Protein AF-A0A2T1E305-F1 (afdb_monomer_lite)

Foldseek 3Di:
DDWDDLDVPFIACQDPVLRFGFGPDDDDPVQFDWDDDPNDIDTLLLVSQCVVVVHHQDPQKDFAACSPHRRGNHNVRTDIDGPVVNVVVCVVVVNDDPPPPDDPPCVLDDPVLLVVLLVCVLVPDDLVVSCVVSVHDSVVSVCSNVPDDPPQWDALDSVFIFGQDPVRFTFTPDDADPVRFDWDDDPNDIDGLLQVSLCVVVVHRQDPQWDFAAPSPHRRGNPNVRTDTHGPVVNVVVCVVVVVPPALAPPPDPRLDHPVLLVVLLVCVVVVHDLVVSCVVSVHDSVVSVCSNQCNRPHDPPDFGFDAQPPDDGPRLDGLVRLVVLQVCVVVVDDLVVSCVVSVHDSVVSVCSNVCSGSDDD

Structure (mmCIF, N/CA/C/O backbone):
data_AF-A0A2T1E305-F1
#
_entry.id   AF-A0A2T1E305-F1
#
loop_
_atom_site.group_PDB
_atom_site.id
_atom_site.type_symbol
_atom_site.label_atom_id
_atom_site.label_alt_id
_atom_site.label_comp_id
_atom_site.label_asym_id
_atom_site.label_entity_id
_atom_site.label_seq_id
_atom_site.pdbx_PDB_ins_code
_atom_site.Cartn_x
_atom_site.Cartn_y
_atom_site.Cartn_z
_atom_site.occupancy
_atom_site.B_iso_or_equiv
_atom_site.auth_seq_id
_atom_site.auth_comp_id
_atom_site.auth_asym_id
_atom_site.auth_atom_id
_atom_site.pdbx_PDB_model_num
ATOM 1 N N . MET A 1 1 ? 30.065 -43.762 -25.063 1.00 69.00 1 MET A N 1
ATOM 2 C CA . MET A 1 1 ? 29.417 -42.753 -25.921 1.00 69.00 1 MET A CA 1
ATOM 3 C C . MET A 1 1 ? 28.508 -43.483 -26.899 1.00 69.00 1 MET A C 1
ATOM 5 O O . MET A 1 1 ? 29.014 -44.314 -27.640 1.00 69.00 1 MET A O 1
ATOM 9 N N . ILE A 1 2 ? 27.188 -43.275 -26.841 1.00 88.62 2 ILE A N 1
ATOM 10 C CA . ILE A 1 2 ? 26.265 -43.833 -27.845 1.00 88.62 2 ILE A CA 1
ATOM 11 C C . ILE A 1 2 ? 26.014 -42.740 -28.873 1.00 88.62 2 ILE A C 1
ATOM 13 O O . ILE A 1 2 ? 25.451 -41.705 -28.525 1.00 88.62 2 ILE A O 1
ATOM 17 N N . ILE A 1 3 ? 26.429 -42.975 -30.115 1.00 91.00 3 ILE A N 1
ATOM 18 C CA . ILE A 1 3 ? 26.074 -42.118 -31.244 1.00 91.00 3 ILE A CA 1
ATOM 19 C C . ILE A 1 3 ? 24.782 -42.648 -31.858 1.00 91.00 3 ILE A C 1
ATOM 21 O O . ILE A 1 3 ? 24.645 -43.847 -32.091 1.00 91.00 3 ILE A O 1
ATOM 25 N N . VAL A 1 4 ? 23.828 -41.750 -32.074 1.00 90.50 4 VAL A N 1
ATOM 26 C CA . VAL A 1 4 ? 22.532 -42.048 -32.678 1.00 90.50 4 VAL A CA 1
ATOM 27 C C . VAL A 1 4 ? 22.394 -41.221 -33.945 1.00 90.50 4 VAL A C 1
ATOM 29 O O . VAL A 1 4 ? 22.449 -39.987 -33.901 1.00 90.50 4 VAL A O 1
ATOM 32 N N . THR A 1 5 ? 22.194 -41.902 -35.069 1.00 91.81 5 THR A N 1
ATOM 33 C CA . THR A 1 5 ? 21.808 -41.277 -36.335 1.00 91.81 5 THR A CA 1
ATOM 34 C C . THR A 1 5 ? 20.335 -40.904 -36.260 1.00 91.81 5 THR A C 1
ATOM 36 O O . THR A 1 5 ? 19.476 -41.754 -36.038 1.00 91.81 5 THR A O 1
ATOM 39 N N . VAL A 1 6 ? 20.043 -39.615 -36.406 1.00 88.31 6 VAL A N 1
ATOM 40 C CA . VAL A 1 6 ? 18.683 -39.080 -36.285 1.00 88.31 6 VAL A CA 1
ATOM 41 C C . VAL A 1 6 ? 17.996 -39.021 -37.646 1.00 88.31 6 VAL A C 1
ATOM 43 O O . VAL A 1 6 ? 16.834 -39.391 -37.777 1.00 88.31 6 VAL A O 1
ATOM 46 N N . VAL A 1 7 ? 18.733 -38.563 -38.656 1.00 85.62 7 VAL A N 1
ATOM 47 C CA . VAL A 1 7 ? 18.385 -38.617 -40.081 1.00 85.62 7 VAL A CA 1
ATOM 48 C C . VAL A 1 7 ? 19.684 -38.836 -40.869 1.00 85.62 7 VAL A C 1
ATOM 50 O O . VAL A 1 7 ? 20.761 -38.590 -40.314 1.00 85.62 7 VAL A O 1
ATOM 53 N N . PRO A 1 8 ? 19.642 -39.285 -42.137 1.00 85.69 8 PRO A N 1
ATOM 54 C CA . PRO A 1 8 ? 20.856 -39.555 -42.905 1.00 85.69 8 PRO A CA 1
ATOM 55 C C . PRO A 1 8 ? 21.857 -38.387 -42.881 1.00 85.69 8 PRO A C 1
ATOM 57 O O . PRO A 1 8 ? 21.536 -37.251 -43.232 1.00 85.69 8 PRO A O 1
ATOM 60 N N . GLY A 1 9 ? 23.082 -38.659 -42.423 1.00 84.44 9 GLY A N 1
ATOM 61 C CA . GLY A 1 9 ? 24.154 -37.664 -42.321 1.00 84.44 9 GLY A CA 1
ATOM 62 C C . GLY A 1 9 ? 24.020 -36.652 -41.171 1.00 84.44 9 GLY A C 1
ATOM 63 O O . GLY A 1 9 ? 24.747 -35.649 -41.167 1.00 84.44 9 GLY A O 1
ATOM 64 N N . ILE A 1 10 ? 23.108 -36.875 -40.218 1.00 90.12 10 ILE A N 1
ATOM 65 C CA . ILE A 1 10 ? 22.963 -36.093 -38.984 1.00 90.12 10 ILE A CA 1
ATOM 66 C C . ILE A 1 10 ? 22.925 -37.049 -37.789 1.00 90.12 10 ILE A C 1
ATOM 68 O O . ILE A 1 10 ? 21.952 -37.771 -37.568 1.00 90.12 10 ILE A O 1
ATOM 72 N N . GLU A 1 11 ? 23.985 -37.003 -36.989 1.00 93.94 11 GLU A N 1
ATOM 73 C CA . GLU A 1 11 ? 24.188 -37.875 -35.835 1.00 93.94 11 GLU A CA 1
ATOM 74 C C . GLU A 1 11 ? 24.547 -37.053 -34.602 1.00 93.94 11 GLU A C 1
ATOM 76 O O . GLU A 1 11 ? 25.073 -35.938 -34.696 1.00 93.94 11 GLU A O 1
ATOM 81 N N . GLY A 1 12 ? 24.261 -37.596 -33.427 1.00 93.38 12 GLY A N 1
ATOM 82 C CA . GLY A 1 12 ? 24.623 -36.959 -32.173 1.00 93.38 12 GLY A CA 1
ATOM 83 C C . GLY A 1 12 ? 24.816 -37.960 -31.053 1.00 93.38 12 GLY A C 1
ATOM 84 O O . GLY A 1 12 ? 24.476 -39.133 -31.166 1.00 93.38 12 GLY A O 1
ATOM 85 N N . GLU A 1 13 ? 25.375 -37.475 -29.958 1.00 95.88 13 GLU A N 1
ATOM 86 C CA . GLU A 1 13 ? 25.611 -38.275 -28.766 1.00 95.88 13 GLU A CA 1
ATOM 87 C C . GLU A 1 13 ? 24.358 -38.316 -27.893 1.00 95.88 13 GLU A C 1
ATOM 89 O O . GLU A 1 13 ? 23.831 -37.268 -27.514 1.00 95.88 13 GLU A O 1
ATOM 94 N N . LEU A 1 14 ? 23.895 -39.517 -27.552 1.00 93.94 14 LEU A N 1
ATOM 95 C CA . LEU A 1 14 ? 22.776 -39.708 -26.639 1.00 93.94 14 LEU A CA 1
ATOM 96 C C . LEU A 1 14 ? 23.208 -39.476 -25.188 1.00 93.94 14 LEU A C 1
ATOM 98 O O . LEU A 1 14 ? 23.975 -40.254 -24.617 1.00 93.94 14 LEU A O 1
ATOM 102 N N . ASP A 1 15 ? 22.619 -38.458 -24.574 1.00 92.38 15 ASP A N 1
ATOM 103 C CA . ASP A 1 15 ? 22.598 -38.278 -23.131 1.00 92.38 15 ASP A CA 1
ATOM 104 C C . ASP A 1 15 ? 21.450 -39.107 -22.538 1.00 92.38 15 ASP A C 1
ATOM 106 O O . ASP A 1 15 ? 20.270 -38.800 -22.722 1.00 92.38 15 ASP A O 1
ATOM 110 N N . ARG A 1 16 ? 21.802 -40.177 -21.818 1.00 89.94 16 ARG A N 1
ATOM 111 C CA . ARG A 1 16 ? 20.831 -41.102 -21.212 1.00 89.94 16 ARG A CA 1
ATOM 112 C C . ARG A 1 16 ? 20.038 -40.490 -20.056 1.00 89.94 16 ARG A C 1
ATOM 114 O O . ARG A 1 16 ? 18.991 -41.029 -19.720 1.00 89.94 16 ARG A O 1
ATOM 121 N N . VAL A 1 17 ? 20.525 -39.409 -19.444 1.00 87.44 17 VAL A N 1
ATOM 122 C CA . VAL A 1 17 ? 19.851 -38.752 -18.315 1.00 87.44 17 VAL A CA 1
ATOM 123 C C . VAL A 1 17 ? 18.753 -37.833 -18.830 1.00 87.44 17 VAL A C 1
ATOM 125 O O . VAL A 1 17 ? 17.626 -37.874 -18.349 1.00 87.44 17 VAL A O 1
ATOM 128 N N . THR A 1 18 ? 19.073 -37.009 -19.827 1.00 89.50 18 THR A N 1
ATOM 129 C CA . THR A 1 18 ? 18.127 -36.014 -20.355 1.00 89.50 18 THR A CA 1
ATOM 130 C C . THR A 1 18 ? 17.320 -36.514 -21.551 1.00 89.50 18 THR A C 1
ATOM 132 O O . THR A 1 18 ? 16.398 -35.831 -21.995 1.00 89.50 18 THR A O 1
ATOM 135 N N . GLY A 1 19 ? 17.693 -37.656 -22.136 1.00 90.38 19 GLY A N 1
ATOM 136 C CA . GLY A 1 19 ? 17.147 -38.137 -23.407 1.00 90.38 19 GLY A CA 1
ATOM 137 C C . GLY A 1 19 ? 17.516 -37.252 -24.606 1.00 90.38 19 GLY A C 1
ATOM 138 O O . GLY A 1 19 ? 17.003 -37.452 -25.708 1.00 90.38 19 GLY A O 1
ATOM 139 N N . CYS A 1 20 ? 18.374 -36.240 -24.430 1.00 94.50 20 CYS A N 1
ATOM 140 C CA . CYS A 1 20 ? 18.827 -35.395 -25.529 1.00 94.50 20 CYS A CA 1
ATOM 141 C C . CYS A 1 20 ? 19.806 -36.158 -26.422 1.00 94.50 20 CYS A C 1
ATOM 143 O O . CYS A 1 20 ? 20.699 -36.849 -25.943 1.00 94.50 20 CYS A O 1
ATOM 145 N N . ILE A 1 21 ? 19.687 -35.958 -27.733 1.00 96.06 21 ILE A N 1
ATOM 146 C CA . ILE A 1 21 ? 20.714 -36.368 -28.693 1.00 96.06 21 ILE A CA 1
ATOM 147 C C . ILE A 1 21 ? 21.489 -35.101 -29.043 1.00 96.06 21 ILE A C 1
ATOM 149 O O . ILE A 1 21 ? 20.958 -34.218 -29.711 1.00 96.06 21 ILE A O 1
ATOM 153 N N . ASN A 1 22 ? 22.702 -34.951 -28.524 1.00 95.69 22 ASN A N 1
ATOM 154 C CA . ASN A 1 22 ? 23.495 -33.732 -28.628 1.00 95.69 22 ASN A CA 1
ATOM 155 C C . ASN A 1 22 ? 24.331 -33.722 -29.908 1.00 95.69 22 ASN A C 1
ATOM 157 O O . ASN A 1 22 ? 25.167 -34.597 -30.126 1.00 95.69 22 ASN A O 1
ATOM 161 N N . TRP A 1 23 ? 24.144 -32.691 -30.733 1.00 95.56 23 TRP A N 1
ATOM 162 C CA . TRP A 1 23 ? 24.950 -32.455 -31.928 1.00 95.56 23 TRP A CA 1
ATOM 163 C C . TRP A 1 23 ? 26.435 -32.293 -31.587 1.00 95.56 23 TRP A C 1
ATOM 165 O O . TRP A 1 23 ? 26.799 -31.444 -30.765 1.00 95.56 23 TRP A O 1
ATOM 175 N N . GLN A 1 24 ? 27.282 -33.069 -32.263 1.00 92.56 24 GLN A N 1
ATOM 176 C CA . GLN A 1 24 ? 28.737 -33.073 -32.062 1.00 92.56 24 GLN A CA 1
ATOM 177 C C . GLN A 1 24 ? 29.503 -32.263 -33.121 1.00 92.56 24 GLN A C 1
ATOM 179 O O . GLN A 1 24 ? 30.686 -31.986 -32.955 1.00 92.56 24 GLN A O 1
ATOM 184 N N . GLY A 1 25 ? 28.838 -31.836 -34.200 1.00 89.94 25 GLY A N 1
ATOM 185 C CA . GLY A 1 25 ? 29.454 -31.000 -35.232 1.00 89.94 25 GLY A CA 1
ATOM 186 C C . GLY A 1 25 ? 29.535 -29.514 -34.857 1.00 89.94 25 GLY A C 1
ATOM 187 O O . GLY A 1 25 ? 29.316 -29.107 -33.714 1.00 89.94 25 GLY A O 1
ATOM 188 N N . SER A 1 26 ? 29.805 -28.663 -35.854 1.00 93.88 26 SER A N 1
ATOM 189 C CA . SER A 1 26 ? 29.943 -27.216 -35.651 1.00 93.88 26 SER A CA 1
ATOM 190 C C . SER A 1 26 ? 28.685 -26.575 -35.055 1.00 93.88 26 SER A C 1
ATOM 192 O O . SER A 1 26 ? 27.556 -26.909 -35.421 1.00 93.88 26 SER A O 1
ATOM 194 N N . LYS A 1 27 ? 28.884 -25.594 -34.169 1.00 94.12 27 LYS A N 1
ATOM 195 C CA . LYS A 1 27 ? 27.821 -24.836 -33.492 1.00 94.12 27 LYS A CA 1
ATOM 196 C C . LYS A 1 27 ? 28.028 -23.339 -33.709 1.00 94.12 27 LYS A C 1
ATOM 198 O O . LYS A 1 27 ? 29.140 -22.882 -33.971 1.00 94.12 27 LYS A O 1
ATOM 203 N N . PHE A 1 28 ? 26.956 -22.566 -33.619 1.00 87.75 28 PHE A N 1
ATOM 204 C CA . PHE A 1 28 ? 27.035 -21.116 -33.473 1.00 87.75 28 PHE A CA 1
ATOM 205 C C . PHE A 1 28 ? 27.489 -20.743 -32.054 1.00 87.75 28 PHE A C 1
ATOM 207 O O . PHE A 1 28 ? 27.321 -21.525 -31.120 1.00 87.75 28 PHE A O 1
ATOM 214 N N . GLY A 1 29 ? 27.980 -19.513 -31.862 1.00 83.00 29 GLY A N 1
ATOM 215 C CA . GLY A 1 29 ? 28.391 -19.013 -30.538 1.00 83.00 29 GLY A CA 1
ATOM 216 C C . GLY A 1 29 ? 27.263 -18.961 -29.495 1.00 83.00 29 GLY A C 1
ATOM 217 O O . GLY A 1 29 ? 27.523 -18.864 -28.304 1.00 83.00 29 GLY A O 1
ATOM 218 N N . ASN A 1 30 ? 26.002 -19.067 -29.922 1.00 82.56 30 ASN A N 1
ATOM 219 C CA . ASN A 1 30 ? 24.837 -19.169 -29.042 1.00 82.56 30 ASN A CA 1
ATOM 220 C C . ASN A 1 30 ? 24.429 -20.624 -28.718 1.00 82.56 30 ASN A C 1
ATOM 222 O O . ASN A 1 30 ? 23.408 -20.815 -28.055 1.00 82.56 30 ASN A O 1
ATOM 226 N N . GLY A 1 31 ? 25.181 -21.625 -29.188 1.00 89.75 31 GLY A N 1
ATOM 227 C CA . GLY A 1 31 ? 25.012 -23.044 -28.862 1.00 89.75 31 GLY A CA 1
ATOM 228 C C . GLY A 1 31 ? 24.198 -23.879 -29.857 1.00 89.75 31 GLY A C 1
ATOM 229 O O . GLY A 1 31 ? 24.171 -25.099 -29.713 1.00 89.75 31 GLY A O 1
ATOM 230 N N . TYR A 1 32 ? 23.559 -23.280 -30.870 1.00 94.12 32 TYR A N 1
ATOM 231 C CA . TYR A 1 32 ? 22.802 -24.052 -31.867 1.00 94.12 32 TYR A CA 1
ATOM 232 C C . TYR A 1 32 ? 23.714 -24.764 -32.872 1.00 94.12 32 TYR A C 1
ATOM 234 O O . TYR A 1 32 ? 24.628 -24.151 -33.427 1.00 94.12 32 TYR A O 1
ATOM 242 N N . GLY A 1 33 ? 23.428 -26.038 -33.156 1.00 93.88 33 GLY A N 1
ATOM 243 C CA . GLY A 1 33 ? 24.124 -26.817 -34.185 1.00 93.88 33 GLY A CA 1
ATOM 244 C C . GLY A 1 33 ? 23.886 -26.291 -35.604 1.00 93.88 33 GLY A C 1
ATOM 245 O O . GLY A 1 33 ? 22.760 -25.927 -35.958 1.00 93.88 33 GLY A O 1
ATOM 246 N N . ARG A 1 34 ? 24.942 -26.275 -36.425 1.00 94.75 34 ARG A N 1
ATOM 247 C CA . ARG A 1 34 ? 24.927 -25.811 -37.821 1.00 94.75 34 ARG A CA 1
ATOM 248 C C . ARG A 1 34 ? 25.671 -26.768 -38.752 1.00 94.75 34 ARG A C 1
ATOM 250 O O . ARG A 1 34 ? 26.645 -27.394 -38.338 1.00 94.75 34 ARG A O 1
ATOM 257 N N . LYS A 1 35 ? 25.243 -26.834 -40.013 1.00 92.38 35 LYS A N 1
ATOM 258 C CA . LYS A 1 35 ? 25.885 -27.618 -41.082 1.00 92.38 35 LYS A CA 1
ATOM 259 C C . LYS A 1 35 ? 25.741 -26.893 -42.425 1.00 92.38 35 LYS A C 1
ATOM 261 O O . LYS A 1 35 ? 24.836 -26.078 -42.582 1.00 92.38 35 LYS A O 1
ATOM 266 N N . TRP A 1 36 ? 26.637 -27.169 -43.369 1.00 91.38 36 TRP A N 1
ATOM 267 C CA . TRP A 1 36 ? 26.506 -26.741 -44.764 1.00 91.38 36 TRP A CA 1
ATOM 268 C C . TRP A 1 36 ? 25.722 -27.782 -45.566 1.00 91.38 36 TRP A C 1
ATOM 270 O O . TRP A 1 36 ? 26.048 -28.966 -45.510 1.00 91.38 36 TRP A O 1
ATOM 280 N N . VAL A 1 37 ? 24.700 -27.335 -46.292 1.00 84.69 37 VAL A N 1
ATOM 281 C CA . VAL A 1 37 ? 23.887 -28.139 -47.216 1.00 84.69 37 VAL A CA 1
ATOM 282 C C . VAL A 1 37 ? 23.635 -27.285 -48.458 1.00 84.69 37 VAL A C 1
ATOM 284 O O . VAL A 1 37 ? 23.227 -26.133 -48.322 1.00 84.69 37 VAL A O 1
ATOM 287 N N . ASP A 1 38 ? 23.951 -27.804 -49.646 1.00 84.31 38 ASP A N 1
ATOM 288 C CA . ASP A 1 38 ? 23.749 -27.144 -50.949 1.00 84.31 38 ASP A CA 1
ATOM 289 C C . ASP A 1 38 ? 24.234 -25.685 -51.002 1.00 84.31 38 ASP A C 1
ATOM 291 O O . ASP A 1 38 ? 23.529 -24.762 -51.414 1.00 84.31 38 ASP A O 1
ATOM 295 N N . GLY A 1 39 ? 25.454 -25.458 -50.505 1.00 87.25 39 GLY A N 1
ATOM 296 C CA . GLY A 1 39 ? 26.078 -24.133 -50.486 1.00 87.25 39 GLY A CA 1
ATOM 297 C C . GLY A 1 39 ? 25.455 -23.145 -49.493 1.00 87.25 39 GLY A C 1
ATOM 298 O O . GLY A 1 39 ? 25.783 -21.961 -49.531 1.00 87.25 39 GLY A O 1
ATOM 299 N N . LYS A 1 40 ? 24.579 -23.597 -48.585 1.00 84.94 40 LYS A N 1
ATOM 300 C CA . LYS A 1 40 ? 23.953 -22.764 -47.550 1.00 84.94 40 LYS A CA 1
ATOM 301 C C . LYS A 1 40 ? 24.216 -23.309 -46.150 1.00 84.94 40 LYS A C 1
ATOM 303 O O . LYS A 1 40 ? 24.192 -24.512 -45.900 1.00 84.94 40 LYS A O 1
ATOM 308 N N . MET A 1 41 ? 24.444 -22.400 -45.206 1.00 90.31 41 MET A N 1
ATOM 309 C CA . MET A 1 41 ? 24.551 -22.735 -43.787 1.00 90.31 41 MET A CA 1
ATOM 310 C C . MET A 1 41 ? 23.150 -22.864 -43.180 1.00 90.31 41 MET A C 1
ATOM 312 O O . MET A 1 41 ? 22.378 -21.907 -43.190 1.00 90.31 41 MET A O 1
ATOM 316 N N . VAL A 1 42 ? 22.837 -24.028 -42.615 1.00 88.44 42 VAL A N 1
ATOM 317 C CA . VAL A 1 42 ? 21.511 -24.355 -42.071 1.00 88.44 42 VAL A CA 1
ATOM 318 C C . VAL A 1 42 ? 21.591 -24.828 -40.618 1.00 88.44 42 VAL A C 1
ATOM 320 O O . VAL A 1 42 ? 22.613 -25.348 -40.161 1.00 88.44 42 VAL A O 1
ATOM 323 N N . LEU A 1 43 ? 20.504 -24.618 -39.869 1.00 92.75 43 LEU A N 1
ATOM 324 C CA . LEU A 1 43 ? 20.358 -25.086 -38.488 1.00 92.75 43 LEU A CA 1
ATOM 325 C C . LEU A 1 43 ? 20.012 -26.576 -38.474 1.00 92.75 43 LEU A C 1
ATOM 327 O O . LEU A 1 43 ? 19.016 -26.992 -39.059 1.00 92.75 43 LEU A O 1
ATOM 331 N N . VAL A 1 44 ? 20.797 -27.373 -37.753 1.00 93.06 44 VAL A N 1
ATOM 332 C CA . VAL A 1 44 ? 20.674 -28.842 -37.785 1.00 93.06 44 VAL A CA 1
ATOM 333 C C . VAL A 1 44 ? 19.338 -29.314 -37.203 1.00 93.06 44 VAL A C 1
ATOM 335 O O . VAL A 1 44 ? 18.671 -30.152 -37.798 1.00 93.06 44 VAL A O 1
ATOM 338 N N . HIS A 1 45 ? 18.891 -28.727 -36.090 1.00 91.62 45 HIS A N 1
ATOM 339 C CA . HIS A 1 45 ? 17.603 -29.074 -35.473 1.00 91.62 45 HIS A CA 1
ATOM 340 C C . HIS A 1 45 ? 16.398 -28.733 -36.371 1.00 91.62 45 HIS A C 1
ATOM 342 O O . HIS A 1 45 ? 15.365 -29.390 -36.291 1.00 91.62 45 HIS A O 1
ATOM 348 N N . ARG A 1 46 ? 16.529 -27.736 -37.258 1.00 91.06 46 ARG A N 1
ATOM 349 C CA . ARG A 1 46 ? 15.487 -27.404 -38.234 1.00 91.06 46 ARG A CA 1
ATOM 350 C C . ARG A 1 46 ? 15.357 -28.495 -39.293 1.00 91.06 46 ARG A C 1
ATOM 352 O O . ARG A 1 46 ? 14.246 -28.951 -39.526 1.00 91.06 46 ARG A O 1
ATOM 359 N N . LEU A 1 47 ? 16.480 -28.946 -39.857 1.00 89.25 47 LEU A N 1
ATOM 360 C CA . LEU A 1 47 ? 16.490 -30.047 -40.827 1.00 89.25 47 LEU A CA 1
ATOM 361 C C . LEU A 1 47 ? 15.886 -31.326 -40.242 1.00 89.25 47 LEU A C 1
ATOM 363 O O . LEU A 1 47 ? 15.115 -32.009 -40.907 1.00 89.25 47 LEU A O 1
ATOM 367 N N . VAL A 1 48 ? 16.212 -31.632 -38.984 1.00 90.25 48 VAL A N 1
ATOM 368 C CA . VAL A 1 48 ? 15.642 -32.793 -38.291 1.00 90.25 48 VAL A CA 1
ATOM 369 C C . VAL A 1 48 ? 14.124 -32.670 -38.166 1.00 90.25 48 VAL A C 1
ATOM 371 O O . VAL A 1 48 ? 13.418 -33.643 -38.418 1.00 90.25 48 VAL A O 1
ATOM 374 N N . LEU A 1 49 ? 13.604 -31.492 -37.803 1.00 87.19 49 LEU A N 1
ATOM 375 C CA . LEU A 1 49 ? 12.158 -31.298 -37.710 1.00 87.19 49 LEU A CA 1
ATOM 376 C C . LEU A 1 49 ? 11.476 -31.365 -39.084 1.00 87.19 49 LEU A C 1
ATOM 378 O O . LEU A 1 49 ? 10.445 -32.016 -39.198 1.00 87.19 49 LEU A O 1
ATOM 382 N N . GLU A 1 50 ? 12.052 -30.745 -40.115 1.00 84.81 50 GLU A N 1
ATOM 383 C CA . GLU A 1 50 ? 11.541 -30.792 -41.496 1.00 84.81 50 GLU A CA 1
ATOM 384 C C . GLU A 1 50 ? 11.507 -32.235 -42.034 1.00 84.81 50 GLU A C 1
ATOM 386 O O . GLU A 1 50 ? 10.516 -32.662 -42.625 1.00 84.81 50 GLU A O 1
ATOM 391 N N . SER A 1 51 ? 12.529 -33.038 -41.722 1.00 83.38 51 SER A N 1
ATOM 392 C CA . SER A 1 51 ? 12.535 -34.468 -42.042 1.00 83.38 51 SER A CA 1
ATOM 393 C C . SER A 1 51 ? 11.506 -35.262 -41.230 1.00 83.38 51 SER A C 1
ATOM 395 O O . SER A 1 51 ? 10.877 -36.156 -41.788 1.00 83.38 51 SER A O 1
ATOM 397 N N . LYS A 1 52 ? 11.301 -34.94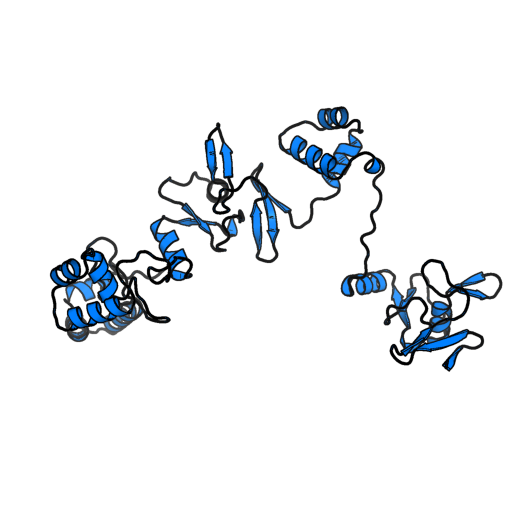0 -39.942 1.00 82.06 52 LYS A N 1
ATOM 398 C CA . LYS A 1 52 ? 10.289 -35.581 -39.077 1.00 82.06 52 LYS A CA 1
ATOM 399 C C . LYS A 1 52 ? 8.866 -35.356 -39.593 1.00 82.06 52 LYS A C 1
ATOM 401 O O . LYS A 1 52 ? 8.049 -36.266 -39.511 1.00 82.06 52 LYS A O 1
ATOM 406 N N . ILE A 1 53 ? 8.564 -34.155 -40.087 1.00 77.00 53 ILE A N 1
ATOM 407 C CA . ILE A 1 53 ? 7.229 -33.802 -40.604 1.00 77.00 53 ILE A CA 1
ATOM 408 C C . ILE A 1 53 ? 7.075 -34.077 -42.106 1.00 77.00 53 ILE A C 1
ATOM 410 O O . ILE A 1 53 ? 6.034 -33.744 -42.665 1.00 77.00 53 ILE A O 1
ATOM 414 N N . ALA A 1 54 ? 8.102 -34.649 -42.751 1.00 74.00 54 ALA A N 1
ATOM 415 C CA . ALA A 1 54 ? 8.159 -34.900 -44.191 1.00 74.00 54 ALA A CA 1
ATOM 416 C C . ALA A 1 54 ? 7.751 -33.672 -45.031 1.00 74.00 54 ALA A C 1
ATOM 418 O O . ALA A 1 54 ? 6.990 -33.776 -45.992 1.00 74.00 54 ALA A O 1
ATOM 419 N N . GLY A 1 55 ? 8.233 -32.486 -44.647 1.00 73.12 55 GLY A N 1
ATOM 420 C CA . GLY A 1 55 ? 7.777 -31.234 -45.238 1.00 73.12 55 GLY A CA 1
ATOM 421 C C . GLY A 1 55 ? 8.618 -30.023 -44.854 1.00 73.12 55 GLY A C 1
ATOM 422 O O . GLY A 1 55 ? 9.546 -30.096 -44.051 1.00 73.12 55 GLY A O 1
ATOM 423 N N . PHE A 1 56 ? 8.284 -28.881 -45.449 1.00 75.19 56 PHE A N 1
ATOM 424 C CA . PHE A 1 56 ? 8.989 -27.622 -45.226 1.00 75.19 56 PHE A CA 1
ATOM 425 C C . PHE A 1 56 ? 8.315 -26.797 -44.127 1.00 75.19 56 PHE A C 1
ATOM 427 O O . PHE A 1 56 ? 7.099 -26.600 -44.143 1.00 75.19 56 PHE A O 1
ATOM 434 N N . LEU A 1 57 ? 9.101 -26.245 -43.197 1.00 74.56 57 LEU A N 1
ATOM 435 C CA . LEU A 1 57 ? 8.578 -25.270 -42.242 1.00 74.56 57 LEU A CA 1
ATOM 436 C C . LEU A 1 57 ? 8.346 -23.940 -42.963 1.00 74.56 57 LEU A C 1
ATOM 438 O O . LEU A 1 57 ? 9.296 -23.206 -43.257 1.00 74.56 57 LEU A O 1
ATOM 442 N N . GLY A 1 58 ? 7.074 -23.636 -43.222 1.00 70.81 58 GLY A N 1
ATOM 443 C CA . GLY A 1 58 ? 6.642 -22.401 -43.870 1.00 70.81 58 GLY A CA 1
ATOM 444 C C . GLY A 1 58 ? 7.177 -21.136 -43.190 1.00 70.81 58 GLY A C 1
ATOM 445 O O . GLY A 1 58 ? 7.565 -21.134 -42.016 1.00 70.81 58 GLY A O 1
ATOM 446 N N . SER A 1 59 ? 7.194 -20.029 -43.934 1.00 69.75 59 SER A N 1
ATOM 447 C CA . SER A 1 59 ? 7.638 -18.730 -43.422 1.00 69.75 59 SER A CA 1
ATOM 448 C C . SER A 1 59 ? 6.924 -18.381 -42.111 1.00 69.75 59 SER A C 1
ATOM 450 O O . SER A 1 59 ? 5.698 -18.418 -42.042 1.00 69.75 59 SER A O 1
ATOM 452 N N . GLY A 1 60 ? 7.693 -18.049 -41.072 1.00 70.75 60 GLY A N 1
ATOM 453 C CA . GLY A 1 60 ? 7.166 -17.702 -39.746 1.00 70.75 60 GLY A CA 1
ATOM 454 C C . GLY A 1 60 ? 7.118 -18.851 -38.731 1.00 70.75 60 GLY A C 1
ATOM 455 O O . GLY A 1 60 ? 6.871 -18.580 -37.554 1.00 70.75 60 GLY A O 1
ATOM 456 N N . HIS A 1 61 ? 7.418 -20.089 -39.142 1.00 76.44 61 HIS A N 1
ATOM 457 C CA . HIS A 1 61 ? 7.520 -21.245 -38.247 1.00 76.44 61 HIS A CA 1
ATOM 458 C C . HIS A 1 61 ? 8.977 -21.604 -37.928 1.00 76.44 61 HIS A C 1
ATOM 460 O O . HIS A 1 61 ? 9.883 -21.493 -38.760 1.00 76.44 61 HIS A O 1
ATOM 466 N N . PHE A 1 62 ? 9.195 -22.040 -36.692 1.00 84.44 62 PHE A N 1
ATOM 467 C CA . PHE A 1 62 ? 10.484 -22.361 -36.100 1.00 84.44 62 PHE A CA 1
ATOM 468 C C . PHE A 1 62 ? 10.461 -23.782 -35.541 1.00 84.44 62 PHE A C 1
ATOM 470 O O . PHE A 1 62 ? 9.423 -24.282 -35.111 1.00 84.44 62 PHE A O 1
ATOM 477 N N . ALA A 1 63 ? 11.631 -24.415 -35.529 1.00 84.88 63 ALA A N 1
ATOM 478 C CA . ALA A 1 63 ? 11.845 -25.662 -34.816 1.00 84.88 63 ALA A CA 1
ATOM 479 C C . ALA A 1 63 ? 12.160 -25.340 -33.350 1.00 84.88 63 ALA A C 1
ATOM 481 O O . ALA A 1 63 ? 13.252 -24.875 -33.026 1.00 84.88 63 ALA A O 1
ATOM 482 N N . CYS A 1 64 ? 11.173 -25.528 -32.483 1.00 87.75 64 CYS A N 1
ATOM 483 C CA . CYS A 1 64 ? 11.241 -25.194 -31.068 1.00 87.75 64 CYS A CA 1
ATOM 484 C C . CYS A 1 64 ? 11.666 -26.408 -30.243 1.00 87.75 64 CYS A C 1
ATOM 486 O O . CYS A 1 64 ? 11.133 -27.506 -30.416 1.00 87.75 64 CYS A O 1
ATOM 488 N N . HIS A 1 65 ? 12.605 -26.201 -29.319 1.00 86.81 65 HIS A N 1
ATOM 489 C CA . HIS A 1 65 ? 13.022 -27.223 -28.362 1.00 86.81 65 HIS A CA 1
ATOM 490 C C . HIS A 1 65 ? 12.053 -27.290 -27.187 1.00 86.81 65 HIS A C 1
ATOM 492 O O . HIS A 1 65 ? 11.873 -26.302 -26.481 1.00 86.81 65 HIS A O 1
ATOM 498 N N . THR A 1 66 ? 11.517 -28.475 -26.905 1.00 84.31 66 THR A N 1
ATOM 499 C CA . THR A 1 66 ? 10.781 -28.731 -25.657 1.00 84.31 66 THR A CA 1
ATOM 500 C C . THR A 1 66 ? 11.720 -29.017 -24.483 1.00 84.31 66 THR A C 1
ATOM 502 O O . THR A 1 66 ? 11.325 -28.820 -23.336 1.00 84.31 66 THR A O 1
ATOM 505 N N . CYS A 1 67 ? 12.961 -29.432 -24.765 1.00 83.38 67 CYS A N 1
ATOM 506 C CA . CYS A 1 67 ? 13.985 -29.820 -23.788 1.00 83.38 67 CYS A CA 1
ATOM 507 C C . CYS A 1 67 ? 14.986 -28.710 -23.442 1.00 83.38 67 CYS A C 1
ATOM 509 O O . CYS A 1 67 ? 15.925 -28.940 -22.687 1.00 83.38 67 CYS A O 1
ATOM 511 N N . ASP A 1 68 ? 14.843 -27.524 -24.040 1.00 83.94 68 ASP A N 1
ATOM 512 C CA . ASP A 1 68 ? 15.586 -26.322 -23.648 1.00 83.94 68 ASP A CA 1
ATOM 513 C C . ASP A 1 68 ? 17.112 -26.353 -23.844 1.00 83.94 68 ASP A C 1
ATOM 515 O O . ASP A 1 68 ? 17.823 -25.417 -23.471 1.00 83.94 68 ASP A O 1
ATOM 519 N N . ASN A 1 69 ? 17.592 -27.377 -24.546 1.00 88.94 69 ASN A N 1
ATOM 520 C CA . ASN A 1 69 ? 18.980 -27.595 -24.915 1.00 88.94 69 ASN A CA 1
ATOM 521 C C . ASN A 1 69 ? 19.192 -27.295 -26.407 1.00 88.94 69 ASN A C 1
ATOM 523 O O . ASN A 1 69 ? 18.779 -28.058 -27.278 1.00 88.94 69 ASN A O 1
ATOM 527 N N . ARG A 1 70 ? 19.904 -26.203 -26.703 1.00 91.69 70 ARG A N 1
ATOM 528 C CA . ARG A 1 70 ? 20.144 -25.704 -28.074 1.00 91.69 70 ARG A CA 1
ATOM 529 C C . ARG A 1 70 ? 20.992 -26.637 -28.945 1.00 91.69 70 ARG A C 1
ATOM 531 O O . ARG A 1 70 ? 20.936 -26.538 -30.171 1.00 91.69 70 ARG A O 1
ATOM 538 N N . SER A 1 71 ? 21.776 -27.520 -28.325 1.00 93.94 71 SER A N 1
ATOM 539 C CA . SER A 1 71 ? 22.590 -28.518 -29.025 1.00 93.94 71 SER A CA 1
ATOM 540 C C . SER A 1 71 ? 21.800 -29.792 -29.339 1.00 93.94 71 SER A C 1
ATOM 542 O O . SER A 1 71 ? 22.308 -30.637 -30.075 1.00 93.94 71 SER A O 1
ATOM 544 N N . CYS A 1 72 ? 20.591 -29.952 -28.790 1.00 95.38 72 CYS A N 1
ATOM 545 C CA . CYS A 1 72 ? 19.777 -31.145 -28.972 1.00 95.38 72 CYS A CA 1
ATOM 546 C C . CYS A 1 72 ? 19.200 -31.219 -30.394 1.00 95.38 72 CYS A C 1
ATOM 548 O O . CYS A 1 72 ? 18.659 -30.243 -30.921 1.00 95.38 72 CYS A O 1
ATOM 550 N N . ILE A 1 73 ? 19.294 -32.405 -30.988 1.00 94.81 73 ILE A N 1
ATOM 551 C CA . ILE A 1 73 ? 18.749 -32.777 -32.294 1.00 94.81 73 ILE A CA 1
ATOM 552 C C . ILE A 1 73 ? 17.777 -33.960 -32.186 1.00 94.81 73 ILE A C 1
ATOM 554 O O . ILE A 1 73 ? 17.450 -34.558 -33.199 1.00 94.81 73 ILE A O 1
ATOM 558 N N . ASN A 1 74 ? 17.315 -34.329 -30.986 1.00 93.50 74 ASN A N 1
ATOM 559 C CA . ASN A 1 74 ? 16.337 -35.409 -30.829 1.00 93.50 74 ASN A CA 1
ATOM 560 C C . ASN A 1 74 ? 14.988 -34.998 -31.468 1.00 93.50 74 ASN A C 1
ATOM 562 O O . ASN A 1 74 ? 14.398 -34.018 -31.003 1.00 93.50 74 ASN A O 1
ATOM 566 N N . PRO A 1 75 ? 14.448 -35.734 -32.465 1.00 86.06 75 PRO A N 1
ATOM 567 C CA . PRO A 1 75 ? 13.169 -35.411 -33.098 1.00 86.06 75 PRO A CA 1
ATOM 568 C C . PRO A 1 75 ? 12.007 -35.343 -32.104 1.00 86.06 75 PRO A C 1
ATOM 570 O O . PRO A 1 75 ? 11.087 -34.548 -32.291 1.00 86.06 75 PRO A O 1
ATOM 573 N N . ALA A 1 76 ? 12.033 -36.143 -31.034 1.00 87.19 76 ALA A N 1
ATOM 574 C CA . ALA A 1 76 ? 11.003 -36.127 -29.995 1.00 87.19 76 ALA A CA 1
ATOM 575 C C . ALA A 1 76 ? 10.989 -34.811 -29.195 1.00 87.19 76 ALA A C 1
ATOM 577 O O . ALA A 1 76 ? 9.951 -34.425 -28.667 1.00 87.19 76 ALA A O 1
ATOM 578 N N . HIS A 1 77 ? 12.114 -34.091 -29.146 1.00 89.44 77 HIS A N 1
ATOM 579 C CA . HIS A 1 77 ? 12.247 -32.816 -28.434 1.00 89.44 77 HIS A CA 1
ATOM 580 C C . HIS A 1 77 ? 12.024 -31.590 -29.330 1.00 89.44 77 HIS A C 1
ATOM 582 O O . HIS A 1 77 ? 12.250 -30.460 -28.891 1.00 89.44 77 HIS A O 1
ATOM 588 N N . LEU A 1 78 ? 11.608 -31.802 -30.581 1.00 88.56 78 LEU A N 1
ATOM 589 C CA . LEU A 1 78 ? 11.396 -30.752 -31.569 1.00 88.56 78 LEU A CA 1
ATOM 590 C C . LEU A 1 78 ? 9.929 -30.693 -31.990 1.00 88.56 78 LEU A C 1
ATOM 592 O O . LEU A 1 78 ? 9.337 -31.694 -32.416 1.00 88.56 78 LEU A O 1
ATOM 596 N N . VAL A 1 79 ? 9.370 -29.489 -31.899 1.00 85.31 79 VAL A N 1
ATOM 597 C CA . VAL A 1 79 ? 8.003 -29.164 -32.316 1.00 85.31 79 VAL A CA 1
ATOM 598 C C . VAL A 1 79 ? 8.013 -27.945 -33.232 1.00 85.31 79 VAL A C 1
ATOM 600 O O . VAL A 1 79 ? 8.863 -27.064 -33.094 1.00 85.31 79 VAL A O 1
ATOM 603 N N . ALA A 1 80 ? 7.088 -27.900 -34.189 1.00 83.44 80 ALA A N 1
ATOM 604 C CA . ALA A 1 80 ? 6.885 -26.712 -35.006 1.00 83.44 80 ALA A CA 1
ATOM 605 C C . ALA A 1 80 ? 6.107 -25.679 -34.186 1.00 83.44 80 ALA A C 1
ATOM 607 O O . ALA A 1 80 ? 5.109 -26.023 -33.558 1.00 83.44 80 ALA A O 1
ATOM 608 N N . GLY A 1 81 ? 6.559 -24.431 -34.187 1.00 81.00 81 GLY A N 1
ATOM 609 C CA . GLY A 1 81 ? 5.860 -23.342 -33.513 1.00 81.00 81 GLY A CA 1
ATOM 610 C C . GLY A 1 81 ? 6.176 -21.992 -34.136 1.00 81.00 81 GLY A C 1
ATOM 611 O O . GLY A 1 81 ? 7.192 -21.810 -34.807 1.00 81.00 81 GLY A O 1
ATOM 612 N N . THR A 1 82 ? 5.302 -21.023 -33.926 1.00 79.19 82 THR A N 1
ATOM 613 C CA . THR A 1 82 ? 5.512 -19.636 -34.346 1.00 79.19 82 THR A CA 1
ATOM 614 C C . THR A 1 82 ? 6.482 -18.912 -33.406 1.00 79.19 82 THR A C 1
ATOM 616 O O . THR A 1 82 ? 6.716 -19.317 -32.264 1.00 79.19 82 THR A O 1
ATOM 619 N N . ALA A 1 83 ? 7.038 -17.777 -33.848 1.00 67.75 83 ALA A N 1
ATOM 620 C CA . ALA A 1 83 ? 7.855 -16.926 -32.973 1.00 67.75 83 ALA A CA 1
ATOM 621 C C . ALA A 1 83 ? 7.096 -16.470 -31.711 1.00 67.75 83 ALA A C 1
ATOM 623 O O . ALA A 1 83 ? 7.714 -16.301 -30.655 1.00 67.75 83 ALA A O 1
ATOM 624 N N . ALA A 1 84 ? 5.777 -16.266 -31.819 1.00 67.31 84 ALA A N 1
ATOM 625 C CA . ALA A 1 84 ? 4.919 -15.854 -30.714 1.00 67.31 84 ALA A CA 1
ATOM 626 C C . ALA A 1 84 ? 4.769 -16.976 -29.677 1.00 67.31 84 ALA A C 1
ATOM 628 O O . ALA A 1 84 ? 5.029 -16.742 -28.499 1.00 67.31 84 ALA A O 1
ATOM 629 N N . GLU A 1 85 ? 4.463 -18.198 -30.118 1.00 69.88 85 GLU A N 1
ATOM 630 C CA . GLU A 1 85 ? 4.343 -19.378 -29.248 1.00 69.88 85 GLU A CA 1
ATOM 631 C C . GLU A 1 85 ? 5.679 -19.732 -28.591 1.00 69.88 85 GLU A C 1
ATOM 633 O O . GLU A 1 85 ? 5.736 -19.944 -27.381 1.00 69.88 85 GLU A O 1
ATOM 638 N N . ASN A 1 86 ? 6.781 -19.687 -29.349 1.00 70.12 86 ASN A N 1
ATOM 639 C CA . ASN A 1 86 ? 8.125 -19.897 -28.811 1.00 70.12 86 ASN A CA 1
ATOM 640 C C . ASN A 1 86 ? 8.467 -18.858 -27.730 1.00 70.12 86 ASN A C 1
ATOM 642 O O . ASN A 1 86 ? 9.009 -19.186 -26.676 1.00 70.12 86 ASN A O 1
ATOM 646 N N . THR A 1 87 ? 8.119 -17.588 -27.965 1.00 62.69 87 THR A N 1
ATOM 647 C CA . THR A 1 87 ? 8.330 -16.514 -26.983 1.00 62.69 87 THR A CA 1
ATOM 648 C C . THR A 1 87 ? 7.444 -16.699 -25.750 1.00 62.69 87 THR A C 1
ATOM 650 O O . THR A 1 87 ? 7.922 -16.470 -24.640 1.00 62.69 87 THR A O 1
ATOM 653 N N . GLY A 1 88 ? 6.193 -17.137 -25.927 1.00 61.75 88 GLY A N 1
ATOM 654 C CA . GLY A 1 88 ? 5.274 -17.482 -24.841 1.00 61.75 88 GLY A CA 1
ATOM 655 C C . GLY A 1 88 ? 5.832 -18.591 -23.949 1.00 61.75 88 GLY A C 1
ATOM 656 O O . GLY A 1 88 ? 5.981 -18.385 -22.747 1.00 61.75 88 GLY A O 1
ATOM 657 N N . GLN A 1 89 ? 6.278 -19.701 -24.544 1.00 60.59 89 GLN A N 1
ATOM 658 C CA . GLN A 1 89 ? 6.900 -20.818 -23.820 1.00 60.59 89 GLN A CA 1
ATOM 659 C C . GLN A 1 89 ? 8.207 -20.410 -23.118 1.00 60.59 89 GLN A C 1
ATOM 661 O O . GLN A 1 89 ? 8.506 -20.874 -22.017 1.00 60.59 89 GLN A O 1
ATOM 666 N N . MET A 1 90 ? 8.998 -19.505 -23.709 1.00 58.91 90 MET A N 1
ATOM 667 C CA . MET A 1 90 ? 10.189 -18.955 -23.047 1.00 58.91 90 MET A CA 1
ATOM 668 C C . MET A 1 90 ? 9.850 -18.081 -21.826 1.00 58.91 90 MET A C 1
ATOM 670 O O . MET A 1 90 ? 10.649 -18.038 -20.886 1.00 58.91 90 MET A O 1
ATOM 674 N N . ILE A 1 91 ? 8.713 -17.369 -21.843 1.00 59.78 91 ILE A N 1
ATOM 675 C CA . ILE A 1 91 ? 8.230 -16.529 -20.731 1.00 59.78 91 ILE A CA 1
ATOM 676 C C . ILE A 1 91 ? 7.654 -17.398 -19.613 1.00 59.78 91 ILE A C 1
ATOM 678 O O . ILE A 1 91 ? 8.050 -17.217 -18.466 1.00 59.78 91 ILE A O 1
ATOM 682 N N . GLU A 1 92 ? 6.794 -18.361 -19.949 1.00 59.31 92 GLU A N 1
ATOM 683 C CA . GLU A 1 92 ? 6.218 -19.323 -18.999 1.00 59.31 92 GLU A CA 1
ATOM 684 C C . GLU A 1 92 ? 7.312 -20.089 -18.243 1.00 59.31 92 GLU A C 1
ATOM 686 O O . GLU A 1 92 ? 7.241 -20.279 -17.034 1.00 59.31 92 GLU A O 1
ATOM 691 N N . ARG A 1 93 ? 8.399 -20.436 -18.942 1.00 62.28 93 ARG A N 1
ATOM 692 C CA . ARG A 1 93 ? 9.560 -21.129 -18.366 1.00 62.28 93 ARG A CA 1
ATOM 693 C C . ARG A 1 93 ? 10.627 -20.187 -17.799 1.00 62.28 93 ARG A C 1
ATOM 695 O O . ARG A 1 93 ? 11.763 -20.612 -17.613 1.00 62.28 93 ARG A O 1
ATOM 702 N N . ALA A 1 94 ? 10.302 -18.908 -17.587 1.00 57.00 94 ALA A N 1
ATOM 703 C CA . ALA A 1 94 ? 11.149 -17.885 -16.960 1.00 57.00 94 ALA A CA 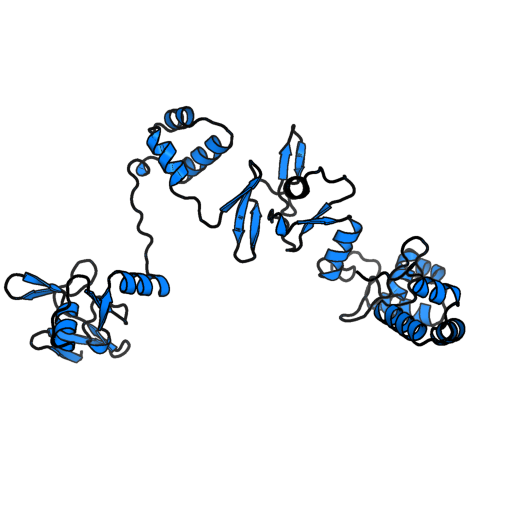1
ATOM 704 C C . ALA A 1 94 ? 12.568 -17.706 -17.560 1.00 57.00 94 ALA A C 1
ATOM 706 O O . ALA A 1 94 ? 13.492 -17.254 -16.886 1.00 57.00 94 ALA A O 1
ATOM 707 N N . ARG A 1 95 ? 12.769 -18.013 -18.849 1.00 51.78 95 ARG A N 1
ATOM 708 C CA . ARG A 1 95 ? 14.091 -17.981 -19.519 1.00 51.78 95 ARG A CA 1
ATOM 709 C C . ARG A 1 95 ? 14.345 -16.741 -20.370 1.00 51.78 95 ARG A C 1
ATOM 711 O O . ARG A 1 95 ? 15.385 -16.628 -21.024 1.00 51.78 95 ARG A O 1
ATOM 718 N N . LYS A 1 96 ? 13.426 -15.777 -20.364 1.00 44.25 96 LYS A N 1
ATOM 719 C CA . LYS A 1 96 ? 13.637 -14.489 -21.025 1.00 44.25 96 LYS A CA 1
ATOM 720 C C . LYS A 1 96 ? 14.599 -13.633 -20.198 1.00 44.25 96 LYS A C 1
ATOM 722 O O . LYS A 1 96 ? 14.192 -12.944 -19.269 1.00 44.25 96 LYS A O 1
ATOM 727 N N . THR A 1 97 ? 15.875 -13.615 -20.580 1.00 40.25 97 THR A N 1
ATOM 728 C CA . THR A 1 97 ? 16.819 -12.608 -20.080 1.00 40.25 97 THR A CA 1
ATOM 729 C C . THR A 1 97 ? 16.317 -11.224 -20.513 1.00 40.2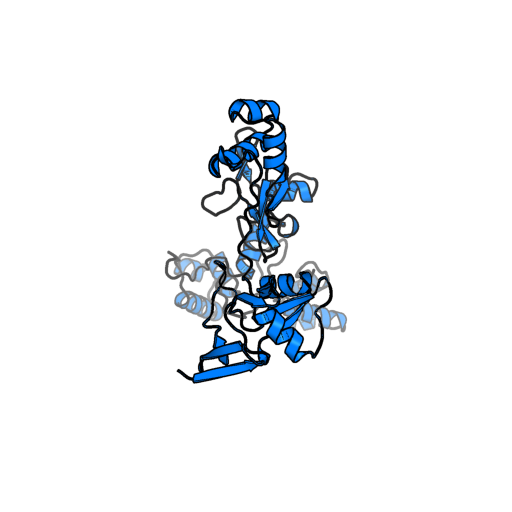5 97 THR A C 1
ATOM 731 O O . THR A 1 97 ? 16.034 -11.035 -21.705 1.00 40.25 97 THR A O 1
ATOM 734 N N . PRO A 1 98 ? 16.164 -10.246 -19.604 1.00 39.00 98 PRO A N 1
ATOM 735 C CA . PRO A 1 98 ? 15.646 -8.934 -19.965 1.00 39.00 98 PRO A CA 1
ATOM 736 C C . PRO A 1 98 ? 16.589 -8.279 -20.978 1.00 39.00 98 PRO A C 1
ATOM 738 O O . PRO A 1 98 ? 17.720 -7.907 -20.663 1.00 39.00 98 PRO A O 1
ATOM 741 N N . ARG A 1 99 ? 16.133 -8.149 -22.229 1.00 36.62 99 ARG A N 1
ATOM 742 C CA . ARG A 1 99 ? 16.856 -7.406 -23.263 1.00 36.62 99 ARG A CA 1
ATOM 743 C C . ARG A 1 99 ? 16.913 -5.941 -22.835 1.00 36.62 99 ARG A C 1
ATOM 745 O O . ARG A 1 99 ? 15.941 -5.211 -23.010 1.00 36.62 99 ARG A O 1
ATOM 752 N N . ARG A 1 100 ? 18.066 -5.502 -22.320 1.00 37.09 100 ARG A N 1
ATOM 753 C CA . ARG A 1 100 ? 18.430 -4.081 -22.260 1.00 37.09 100 ARG A CA 1
ATOM 754 C C . ARG A 1 100 ? 18.503 -3.560 -23.695 1.00 37.09 100 ARG A C 1
ATOM 756 O O . ARG A 1 100 ? 19.538 -3.665 -24.344 1.00 37.09 100 ARG A O 1
ATOM 763 N N . LYS A 1 101 ? 17.394 -3.033 -24.212 1.00 36.19 101 LYS A N 1
ATOM 764 C CA . LYS A 1 101 ? 17.438 -2.154 -25.380 1.00 36.19 101 LYS A CA 1
ATOM 765 C C . LYS A 1 101 ? 18.001 -0.819 -24.903 1.00 36.19 101 LYS A C 1
ATOM 767 O O . LYS A 1 101 ? 17.377 -0.111 -24.119 1.00 36.19 101 LYS A O 1
ATOM 772 N N . SER A 1 102 ? 19.226 -0.547 -25.323 1.00 37.41 102 SER A N 1
ATOM 773 C CA . SER A 1 102 ? 19.944 0.706 -25.145 1.00 37.41 102 SER A CA 1
ATOM 774 C C . SER A 1 102 ? 19.143 1.861 -25.747 1.00 37.41 102 SER A C 1
ATOM 776 O O . SER A 1 102 ? 19.027 1.988 -26.962 1.00 37.41 102 SER A O 1
ATOM 778 N N . ILE A 1 103 ? 18.595 2.720 -24.888 1.00 43.09 103 ILE A N 1
ATOM 779 C CA . ILE A 1 103 ? 18.156 4.057 -25.292 1.00 43.09 103 ILE A CA 1
ATOM 780 C C . ILE A 1 103 ? 19.437 4.880 -25.527 1.00 43.09 103 ILE A C 1
ATOM 782 O O . ILE A 1 103 ? 20.272 4.947 -24.614 1.00 43.09 103 ILE A O 1
ATOM 786 N N . PRO A 1 104 ? 19.635 5.485 -26.713 1.00 36.84 104 PRO A N 1
ATOM 787 C CA . PRO A 1 104 ? 20.777 6.363 -26.968 1.00 36.84 104 PRO A CA 1
ATOM 788 C C . PRO A 1 104 ? 20.840 7.477 -25.909 1.00 36.84 104 PRO A C 1
ATOM 790 O O . PRO A 1 104 ? 19.828 8.114 -25.640 1.00 36.84 104 PRO A O 1
ATOM 793 N N . GLY A 1 105 ? 22.003 7.675 -25.276 1.00 43.75 105 GLY A N 1
ATOM 794 C CA . GLY A 1 105 ? 22.233 8.733 -24.275 1.00 43.75 105 GLY A CA 1
ATOM 795 C C . GLY A 1 105 ? 22.191 8.303 -22.799 1.00 43.75 105 GLY A C 1
ATOM 796 O O . GLY A 1 105 ? 22.812 8.960 -21.967 1.00 43.75 105 GLY A O 1
ATOM 797 N N . ILE A 1 106 ? 21.580 7.160 -22.453 1.00 44.25 106 ILE A N 1
ATOM 798 C CA . ILE A 1 106 ? 21.507 6.687 -21.049 1.00 44.25 106 ILE A CA 1
ATOM 799 C C . ILE A 1 106 ? 22.863 6.185 -20.512 1.00 44.25 106 ILE A C 1
ATOM 801 O O . ILE A 1 106 ? 23.078 6.172 -19.305 1.00 44.25 106 ILE A O 1
ATOM 805 N N . GLY A 1 107 ? 23.823 5.844 -21.379 1.00 46.09 107 GLY A N 1
ATOM 806 C CA . GLY A 1 107 ? 25.156 5.380 -20.963 1.00 46.09 107 GLY A CA 1
ATOM 807 C C . GLY A 1 107 ? 25.998 6.408 -20.189 1.00 46.09 107 GLY A C 1
ATOM 808 O O . GLY A 1 107 ? 26.955 6.016 -19.529 1.00 46.09 107 GLY A O 1
ATOM 809 N N . LYS A 1 108 ? 25.645 7.701 -20.237 1.00 52.75 108 LYS A N 1
ATOM 810 C CA . LYS A 1 108 ? 26.339 8.774 -19.498 1.00 52.75 108 LYS A CA 1
ATOM 811 C C . LYS A 1 108 ? 25.805 8.989 -18.080 1.00 52.75 108 LYS A C 1
ATOM 813 O O . LYS A 1 108 ? 26.456 9.659 -17.286 1.00 52.75 108 LYS A O 1
ATOM 818 N N . LEU A 1 109 ? 24.626 8.451 -17.766 1.00 58.00 109 LEU A N 1
ATOM 819 C CA . LEU A 1 109 ? 23.953 8.673 -16.491 1.00 58.00 109 LEU A CA 1
ATOM 820 C C . LEU A 1 109 ? 23.849 7.362 -15.712 1.00 58.00 109 LEU A C 1
ATOM 822 O O . LEU A 1 109 ? 23.284 6.371 -16.171 1.00 58.00 109 LEU A O 1
ATOM 826 N N . SER A 1 110 ? 24.373 7.368 -14.490 1.00 57.00 110 SER A N 1
ATOM 827 C CA . SER A 1 110 ? 24.201 6.272 -13.540 1.00 57.00 110 SER A CA 1
ATOM 828 C C . SER A 1 110 ? 22.729 6.105 -13.140 1.00 57.00 110 SER A C 1
ATOM 830 O O . SER A 1 110 ? 21.936 7.049 -13.159 1.00 57.00 110 SER A O 1
ATOM 832 N N . ILE A 1 111 ? 22.367 4.909 -12.667 1.00 50.38 111 ILE A N 1
ATOM 833 C CA . ILE A 1 111 ? 21.024 4.609 -12.130 1.00 50.38 111 ILE A CA 1
ATOM 834 C C . ILE A 1 111 ? 20.621 5.608 -11.026 1.00 50.38 111 ILE A C 1
ATOM 836 O O . ILE A 1 111 ? 19.448 5.961 -10.897 1.00 50.38 111 ILE A O 1
ATOM 840 N N . LYS A 1 112 ? 21.595 6.102 -10.251 1.00 56.47 112 LYS A N 1
ATOM 841 C CA . LYS A 1 112 ? 21.391 7.129 -9.221 1.00 56.47 112 LYS A CA 1
ATOM 842 C C . LYS A 1 112 ? 20.969 8.473 -9.829 1.00 56.47 112 LYS A C 1
ATOM 844 O O . LYS A 1 112 ? 20.020 9.072 -9.332 1.00 56.47 112 LYS A O 1
ATOM 849 N N . GLN A 1 113 ? 21.612 8.900 -10.917 1.00 66.88 113 GLN A N 1
ATOM 850 C CA . GLN A 1 113 ? 21.298 10.157 -11.611 1.00 66.88 113 GLN A CA 1
ATOM 851 C C . GLN A 1 113 ? 19.924 10.112 -12.291 1.00 66.88 113 GLN A C 1
ATOM 853 O O . GLN A 1 113 ? 19.172 11.076 -12.197 1.00 66.88 113 GLN A O 1
ATOM 858 N N . LEU A 1 114 ? 19.535 8.976 -12.883 1.00 62.94 114 LEU A N 1
ATOM 859 C CA . LEU A 1 114 ? 18.200 8.812 -13.479 1.00 62.94 114 LEU A CA 1
ATOM 860 C C . LEU A 1 114 ? 17.074 9.011 -12.448 1.00 62.94 114 LEU A C 1
ATOM 862 O O . LEU A 1 114 ? 16.112 9.733 -12.703 1.00 62.94 114 LEU A O 1
ATOM 866 N N . ARG A 1 115 ? 17.223 8.419 -11.256 1.00 62.91 115 ARG A N 1
ATOM 867 C CA . ARG A 1 115 ? 16.262 8.560 -10.147 1.00 62.91 115 ARG A CA 1
ATOM 868 C C . ARG A 1 115 ? 16.219 9.983 -9.587 1.00 62.91 115 ARG A C 1
ATOM 870 O O . ARG A 1 115 ? 15.175 10.441 -9.131 1.00 62.91 115 ARG A O 1
ATOM 877 N N . GLU A 1 116 ? 17.352 10.679 -9.591 1.00 73.38 116 GLU A N 1
ATOM 878 C CA . GLU A 1 116 ? 17.444 12.057 -9.110 1.00 73.38 116 GLU A CA 1
ATOM 879 C C . GLU A 1 116 ? 16.751 13.044 -10.059 1.00 73.38 116 GLU A C 1
ATOM 881 O O . GLU A 1 116 ? 15.965 13.868 -9.595 1.00 73.38 116 GLU A O 1
ATOM 886 N N . ILE A 1 117 ? 16.948 12.884 -11.374 1.00 75.19 117 ILE A N 1
ATOM 887 C CA . ILE A 1 117 ? 16.242 13.643 -12.421 1.00 75.19 117 ILE A CA 1
ATOM 888 C C . ILE A 1 117 ? 14.722 13.494 -12.262 1.00 75.19 117 ILE A C 1
ATOM 890 O O . ILE A 1 117 ? 13.990 14.483 -12.284 1.00 75.19 117 ILE A O 1
ATOM 894 N N . GLN A 1 118 ? 14.243 12.265 -12.047 1.00 66.06 118 GLN A N 1
ATOM 895 C CA . GLN A 1 118 ? 12.817 11.974 -11.862 1.00 66.06 118 GLN A CA 1
ATOM 896 C C . GLN A 1 118 ? 12.242 12.643 -10.602 1.00 66.06 118 GLN A C 1
ATOM 898 O O . GLN A 1 118 ? 11.166 13.237 -10.657 1.00 66.06 118 GLN A O 1
ATOM 903 N N . ARG A 1 119 ? 12.972 12.610 -9.476 1.00 67.75 119 ARG A N 1
ATOM 904 C CA . ARG A 1 119 ? 12.556 13.265 -8.223 1.00 67.75 119 ARG A CA 1
ATOM 905 C C . ARG A 1 119 ? 12.472 14.784 -8.370 1.00 67.75 119 ARG A C 1
ATOM 907 O O . ARG A 1 119 ? 11.488 15.377 -7.940 1.00 67.75 119 ARG A O 1
ATOM 914 N N . LYS A 1 120 ? 13.488 15.395 -8.985 1.00 73.12 120 LYS A N 1
ATOM 915 C CA . LYS A 1 120 ? 13.555 16.844 -9.207 1.00 73.12 120 LYS A CA 1
ATOM 916 C C . LYS A 1 120 ? 12.432 17.333 -10.128 1.00 73.12 120 LYS A C 1
ATOM 918 O O . LYS A 1 120 ? 11.828 18.368 -9.859 1.00 73.12 120 LYS A O 1
ATOM 923 N N . TYR A 1 121 ? 12.091 16.563 -11.164 1.00 70.75 121 TYR A N 1
ATOM 924 C CA . TYR A 1 121 ? 10.943 16.870 -12.021 1.00 70.75 121 TYR A CA 1
ATOM 925 C C . TYR A 1 121 ? 9.617 16.865 -11.243 1.00 70.75 121 TYR A C 1
ATOM 927 O O . TYR A 1 121 ? 8.837 17.810 -11.345 1.00 70.75 121 TYR A O 1
ATOM 935 N N . LEU A 1 122 ? 9.382 15.838 -10.415 1.00 59.53 122 LEU A N 1
ATOM 936 C CA . LEU A 1 122 ? 8.165 15.721 -9.600 1.00 59.53 122 LEU A CA 1
ATOM 937 C C . LEU A 1 122 ? 8.053 16.804 -8.517 1.00 59.53 122 LEU A C 1
ATOM 939 O O . LEU A 1 122 ? 6.943 17.192 -8.170 1.00 59.53 122 LEU A O 1
ATOM 943 N N . SER A 1 123 ? 9.174 17.338 -8.024 1.00 55.12 123 SER A N 1
ATOM 944 C CA . SER A 1 123 ? 9.180 18.490 -7.112 1.00 55.12 123 SER A CA 1
ATOM 945 C C . SER A 1 123 ? 8.970 19.841 -7.813 1.00 55.12 123 SER A C 1
ATOM 947 O O . SER A 1 123 ? 9.124 20.879 -7.177 1.00 55.12 123 SER A O 1
ATOM 949 N N . GLY A 1 124 ? 8.648 19.846 -9.112 1.00 47.09 124 GLY A N 1
ATOM 950 C CA . GLY A 1 124 ? 8.299 21.049 -9.872 1.00 47.09 124 GLY A CA 1
ATOM 951 C C . GLY A 1 124 ? 9.440 21.669 -10.683 1.00 47.09 124 GLY A C 1
ATOM 952 O O . GLY A 1 124 ? 9.252 22.736 -11.265 1.00 47.09 124 GLY A O 1
ATOM 953 N N . ILE A 1 125 ? 10.614 21.030 -10.767 1.00 70.44 125 ILE A N 1
ATOM 954 C CA . ILE A 1 125 ? 11.709 21.527 -11.613 1.00 70.44 125 ILE A CA 1
ATOM 955 C C . ILE A 1 125 ? 11.395 21.231 -13.082 1.00 70.44 125 ILE A C 1
ATOM 957 O O . ILE A 1 125 ? 11.137 20.094 -13.473 1.00 70.44 125 ILE A O 1
ATOM 961 N N . ILE A 1 126 ? 11.443 22.263 -13.923 1.00 73.06 126 ILE A N 1
ATOM 962 C CA . ILE A 1 126 ? 11.103 22.145 -15.343 1.00 73.06 126 ILE A CA 1
ATOM 963 C C . ILE A 1 126 ? 12.184 21.400 -16.139 1.00 73.06 126 ILE A C 1
ATOM 965 O O . ILE A 1 126 ? 13.381 21.502 -15.866 1.00 73.06 126 ILE A O 1
ATOM 969 N N . LYS A 1 127 ? 11.763 20.681 -17.186 1.00 78.50 127 LYS A N 1
ATOM 970 C CA . LYS A 1 127 ? 12.618 19.791 -17.999 1.00 78.50 127 LYS A CA 1
ATOM 971 C C . LYS A 1 127 ? 13.873 20.477 -18.549 1.00 78.50 127 LYS A C 1
ATOM 973 O O . LYS A 1 127 ? 14.939 19.872 -18.543 1.00 78.50 127 LYS A O 1
ATOM 978 N N . ASN A 1 128 ? 13.760 21.743 -18.960 1.00 82.69 128 ASN A N 1
ATOM 979 C CA . ASN A 1 128 ? 14.883 22.545 -19.462 1.00 82.69 128 ASN A CA 1
ATOM 980 C C . ASN A 1 128 ? 15.996 22.722 -18.421 1.00 82.69 128 ASN A C 1
ATOM 982 O O . ASN A 1 128 ? 17.175 22.705 -18.766 1.00 82.69 128 ASN A O 1
ATOM 986 N N . HIS A 1 129 ? 15.629 22.864 -17.146 1.00 82.38 129 HIS A N 1
ATOM 987 C CA . HIS A 1 129 ? 16.595 23.011 -16.062 1.00 82.38 129 HIS A CA 1
ATOM 988 C C . HIS A 1 129 ? 17.327 21.690 -15.798 1.00 82.38 129 HIS A C 1
ATOM 990 O O . HIS A 1 129 ? 18.548 21.679 -15.694 1.00 82.38 129 HIS A O 1
ATOM 996 N N . LEU A 1 130 ? 16.601 20.567 -15.810 1.00 83.31 130 LEU A N 1
ATOM 997 C CA . LEU A 1 130 ? 17.172 19.224 -15.643 1.00 83.31 130 LEU A CA 1
ATOM 998 C C . LEU A 1 130 ? 18.103 18.836 -16.797 1.00 83.31 130 LEU A C 1
ATOM 1000 O O . LEU A 1 130 ? 19.149 18.237 -16.574 1.00 83.31 130 LEU A O 1
ATOM 1004 N N . ALA A 1 131 ? 17.743 19.201 -18.028 1.00 85.62 131 ALA A N 1
ATOM 1005 C CA . ALA A 1 131 ? 18.577 18.977 -19.206 1.00 85.62 131 ALA A CA 1
ATOM 1006 C C . ALA A 1 131 ? 19.943 19.672 -19.048 1.00 85.62 131 ALA A C 1
ATOM 1008 O O . ALA A 1 131 ? 20.995 19.049 -19.196 1.00 85.62 131 ALA A O 1
ATOM 1009 N N . LYS A 1 132 ? 19.921 20.949 -18.642 1.00 85.56 132 LYS A N 1
ATOM 1010 C CA . LYS A 1 132 ? 21.126 21.751 -18.400 1.00 85.56 132 LYS A CA 1
ATOM 1011 C C . LYS A 1 132 ? 21.951 21.228 -17.221 1.00 85.56 132 LYS A C 1
ATOM 1013 O O . LYS A 1 132 ? 23.167 21.132 -17.335 1.00 85.56 132 LYS A O 1
ATOM 1018 N N . GLU A 1 133 ? 21.297 20.877 -16.116 1.00 85.69 133 GLU A N 1
ATOM 1019 C CA . GLU A 1 133 ? 21.944 20.401 -14.887 1.00 85.69 133 GLU A CA 1
ATOM 1020 C C . GLU A 1 133 ? 22.697 19.079 -15.091 1.00 85.69 133 GLU A C 1
ATOM 1022 O O . GLU A 1 133 ? 23.809 18.914 -14.595 1.00 85.69 133 GLU A O 1
ATOM 1027 N N . TYR A 1 134 ? 22.117 18.149 -15.852 1.00 82.44 134 TYR A N 1
ATOM 1028 C CA . TYR A 1 134 ? 22.699 16.824 -16.074 1.00 82.44 134 TYR A CA 1
ATOM 1029 C C . TYR A 1 134 ? 23.471 16.706 -17.395 1.00 82.44 134 TYR A C 1
ATOM 1031 O O . TYR A 1 134 ? 23.930 15.615 -17.733 1.00 82.44 134 TYR A O 1
ATOM 1039 N N . GLY A 1 135 ? 23.628 17.810 -18.136 1.00 80.56 135 GLY A N 1
ATOM 1040 C CA . GLY A 1 135 ? 24.381 17.844 -19.393 1.00 80.56 135 GLY A CA 1
ATOM 1041 C C . GLY A 1 135 ? 23.806 16.917 -20.468 1.00 80.56 135 GLY A C 1
ATOM 1042 O O . GLY A 1 135 ? 24.559 16.315 -21.236 1.00 80.56 135 GLY A O 1
ATOM 1043 N N . VAL A 1 136 ? 22.481 16.765 -20.496 1.00 79.81 136 VAL A N 1
ATOM 1044 C CA . VAL A 1 136 ? 21.752 15.915 -21.448 1.00 79.81 136 VAL A CA 1
ATOM 1045 C C . VAL A 1 136 ? 20.713 16.726 -22.207 1.00 79.81 136 VAL A C 1
ATOM 1047 O O . VAL A 1 136 ? 20.281 17.784 -21.760 1.00 79.81 136 VAL A O 1
ATOM 1050 N N . ASP A 1 137 ? 20.293 16.245 -23.373 1.00 80.00 137 ASP A N 1
ATOM 1051 C CA . ASP A 1 137 ? 19.292 16.944 -24.169 1.00 80.00 137 ASP A CA 1
ATOM 1052 C C . ASP A 1 137 ? 17.872 16.817 -23.574 1.00 80.00 137 ASP A C 1
ATOM 1054 O O . ASP A 1 137 ? 17.553 15.916 -22.788 1.00 80.00 137 ASP A O 1
ATOM 1058 N N . HIS A 1 138 ? 16.994 17.741 -23.967 1.00 81.12 138 HIS A N 1
ATOM 1059 C CA . HIS A 1 138 ? 15.609 17.794 -23.492 1.00 81.12 138 HIS A CA 1
ATOM 1060 C C . HIS A 1 138 ? 14.795 16.535 -23.857 1.00 81.12 138 HIS A C 1
ATOM 1062 O O . HIS A 1 138 ? 13.911 16.110 -23.101 1.00 81.12 138 HIS A O 1
ATOM 1068 N N . ASP A 1 139 ? 15.086 15.912 -25.001 1.00 77.06 139 ASP A N 1
ATOM 1069 C CA . ASP A 1 139 ? 14.422 14.686 -25.444 1.00 77.06 139 ASP A CA 1
ATOM 1070 C C . ASP A 1 139 ? 14.906 13.469 -24.633 1.00 77.06 139 ASP A C 1
ATOM 1072 O O . ASP A 1 139 ? 14.102 12.611 -24.271 1.00 77.06 139 ASP A O 1
ATOM 1076 N N . THR A 1 140 ? 16.170 13.446 -24.199 1.00 71.94 140 THR A N 1
ATOM 1077 C CA . THR A 1 140 ? 16.697 12.483 -23.220 1.00 71.94 140 THR A CA 1
ATOM 1078 C C . THR A 1 140 ? 15.976 12.600 -21.882 1.00 71.94 140 THR A C 1
ATOM 1080 O O . THR A 1 140 ? 15.520 11.582 -21.365 1.00 71.94 140 THR A O 1
ATOM 1083 N N . ILE A 1 141 ? 15.768 13.808 -21.345 1.00 78.44 141 ILE A N 1
ATOM 1084 C CA . ILE A 1 141 ? 14.940 13.992 -20.136 1.00 78.44 141 ILE A CA 1
ATOM 1085 C C . ILE A 1 141 ? 13.519 13.464 -20.371 1.00 78.44 141 ILE A C 1
ATOM 1087 O O . ILE A 1 141 ? 12.983 12.718 -19.552 1.00 78.44 141 ILE A O 1
ATOM 1091 N N . THR A 1 142 ? 12.920 13.777 -21.521 1.00 75.62 142 THR A N 1
ATOM 1092 C CA . THR A 1 142 ? 11.574 13.308 -21.879 1.00 75.62 142 THR A CA 1
ATOM 1093 C C . THR A 1 142 ? 11.497 11.781 -21.972 1.00 75.62 142 THR A C 1
ATOM 1095 O O . THR A 1 142 ? 10.529 11.191 -21.493 1.00 75.62 142 THR A O 1
ATOM 1098 N N . LYS A 1 143 ? 12.517 11.121 -22.523 1.00 64.81 143 LYS A N 1
ATOM 1099 C CA . LYS A 1 143 ? 12.629 9.657 -22.583 1.00 64.81 143 LYS A CA 1
ATOM 1100 C C . LYS A 1 143 ? 12.870 9.045 -21.205 1.00 64.81 143 LYS A C 1
ATOM 1102 O O . LYS A 1 143 ? 12.227 8.054 -20.890 1.00 64.81 143 LYS A O 1
ATOM 1107 N N . ILE A 1 144 ? 13.714 9.640 -20.358 1.00 68.75 144 ILE A N 1
ATOM 1108 C CA . ILE A 1 144 ? 13.969 9.185 -18.976 1.00 68.75 144 ILE A CA 1
ATOM 1109 C C . ILE A 1 144 ? 12.685 9.205 -18.141 1.00 68.75 144 ILE A C 1
ATOM 1111 O O . ILE A 1 144 ? 12.416 8.264 -17.394 1.00 68.75 144 ILE A O 1
ATOM 1115 N N . LEU A 1 145 ? 11.867 10.248 -18.298 1.00 64.12 145 LEU A N 1
ATOM 1116 C CA . LEU A 1 145 ? 10.556 10.338 -17.653 1.00 64.12 145 LEU A CA 1
ATOM 1117 C C . LEU A 1 145 ? 9.556 9.297 -18.198 1.00 64.12 145 LEU A C 1
ATOM 1119 O O . LEU A 1 145 ? 8.626 8.928 -17.490 1.00 64.12 145 LEU A O 1
ATOM 1123 N N . LYS A 1 146 ? 9.753 8.798 -19.428 1.00 53.78 146 LYS A N 1
ATOM 1124 C CA . LYS A 1 146 ? 8.886 7.809 -20.098 1.00 53.78 146 LYS A CA 1
ATOM 1125 C C . LYS A 1 146 ? 9.361 6.346 -19.975 1.00 53.78 146 LYS A C 1
ATOM 1127 O O . LYS A 1 146 ? 8.568 5.448 -20.229 1.00 53.78 146 LYS A O 1
ATOM 1132 N N . ALA A 1 147 ? 10.627 6.079 -19.635 1.00 53.53 147 ALA A N 1
ATOM 1133 C CA . ALA A 1 147 ? 11.276 4.783 -19.893 1.00 53.53 147 ALA A CA 1
ATOM 1134 C C . ALA A 1 147 ? 11.205 3.707 -18.786 1.00 53.53 147 ALA A C 1
ATOM 1136 O O . ALA A 1 147 ? 11.704 2.615 -19.028 1.00 53.53 147 ALA A O 1
ATOM 1137 N N . ASN A 1 148 ? 10.639 3.950 -17.598 1.00 44.53 148 ASN A N 1
ATOM 1138 C CA . ASN A 1 148 ? 10.387 2.906 -16.583 1.00 44.53 148 ASN A CA 1
ATOM 1139 C C . ASN A 1 148 ? 9.521 3.465 -15.441 1.00 44.53 148 ASN A C 1
ATOM 1141 O O . ASN A 1 148 ? 10.043 3.929 -14.428 1.00 44.53 148 ASN A O 1
ATOM 1145 N N . ILE A 1 149 ? 8.202 3.385 -15.594 1.00 42.62 149 ILE A N 1
ATOM 1146 C CA . ILE A 1 149 ? 7.305 3.221 -14.448 1.00 42.62 149 ILE A CA 1
ATOM 1147 C C . ILE A 1 149 ? 7.237 1.704 -14.257 1.00 42.62 149 ILE A C 1
ATOM 1149 O O . ILE A 1 149 ? 6.777 1.022 -15.173 1.00 42.62 149 ILE A O 1
ATOM 1153 N N . PRO A 1 150 ? 7.743 1.121 -13.161 1.00 48.06 150 PRO A N 1
ATOM 1154 C CA . PRO A 1 150 ? 7.408 -0.262 -12.873 1.00 48.06 150 PRO A CA 1
ATOM 1155 C C . PRO A 1 150 ? 5.881 -0.314 -12.700 1.00 48.06 150 PRO A C 1
ATOM 1157 O O . PRO A 1 150 ? 5.332 0.503 -11.964 1.00 48.06 150 PRO A O 1
ATOM 1160 N N . ASN A 1 151 ? 5.187 -1.223 -13.398 1.00 49.31 151 ASN A N 1
ATOM 1161 C CA . ASN A 1 151 ? 3.712 -1.325 -13.380 1.00 49.31 151 ASN A CA 1
ATOM 1162 C C . ASN A 1 151 ? 3.123 -1.472 -11.966 1.00 49.31 151 ASN A C 1
ATOM 1164 O O . ASN A 1 151 ? 1.921 -1.328 -11.775 1.00 49.31 151 ASN A O 1
ATOM 1168 N N . ASN A 1 152 ? 3.969 -1.766 -10.981 1.00 58.12 152 ASN A N 1
ATOM 1169 C CA . ASN A 1 152 ? 3.624 -1.861 -9.582 1.00 58.12 152 ASN A CA 1
ATOM 1170 C C . ASN A 1 152 ? 3.931 -0.574 -8.792 1.00 58.12 152 ASN A C 1
ATOM 1172 O O . ASN A 1 152 ? 4.115 -0.660 -7.592 1.00 58.12 152 ASN A O 1
ATOM 1176 N N . PHE A 1 153 ? 4.013 0.615 -9.395 1.00 60.84 153 PHE A N 1
ATOM 1177 C CA . PHE A 1 153 ? 4.059 1.883 -8.651 1.00 60.84 153 PHE A CA 1
ATOM 1178 C C . PHE A 1 153 ? 2.932 2.806 -9.097 1.00 60.84 153 PHE A C 1
ATOM 1180 O O . PHE A 1 153 ? 2.635 2.926 -10.283 1.00 60.84 153 PHE A O 1
ATOM 1187 N N . THR A 1 154 ? 2.320 3.487 -8.136 1.00 64.94 154 THR A N 1
ATOM 1188 C CA . THR A 1 154 ? 1.239 4.440 -8.375 1.00 64.94 154 THR A CA 1
ATOM 1189 C C . THR A 1 154 ? 1.374 5.655 -7.466 1.00 64.94 154 THR A C 1
ATOM 1191 O O . THR A 1 154 ? 1.984 5.596 -6.395 1.00 64.94 154 THR A O 1
ATOM 1194 N N . THR A 1 155 ? 0.813 6.773 -7.908 1.00 73.31 155 THR A N 1
ATOM 1195 C CA . THR A 1 155 ? 0.746 8.015 -7.140 1.00 73.31 155 THR A CA 1
ATOM 1196 C C . THR A 1 155 ? -0.669 8.149 -6.597 1.00 73.31 155 THR A C 1
ATOM 1198 O O . THR A 1 155 ? -1.604 8.323 -7.371 1.00 73.31 155 THR A O 1
ATOM 1201 N N . VAL A 1 156 ? -0.829 8.058 -5.275 1.00 73.25 156 VAL A N 1
ATOM 1202 C CA . VAL A 1 156 ? -2.154 8.111 -4.625 1.00 73.25 156 VAL A CA 1
ATOM 1203 C C . VAL A 1 156 ? -2.658 9.551 -4.483 1.00 73.25 156 VAL A C 1
ATOM 1205 O O . VAL A 1 156 ? -3.841 9.823 -4.626 1.00 73.25 156 VAL A O 1
ATOM 1208 N N . LEU A 1 157 ? -1.743 10.479 -4.217 1.00 74.19 157 LEU A N 1
ATOM 1209 C CA . LEU A 1 157 ? -1.961 11.925 -4.159 1.00 74.19 157 LEU A CA 1
ATOM 1210 C C . LEU A 1 157 ? -0.727 12.617 -4.739 1.00 74.19 157 LEU A C 1
ATOM 1212 O O . LEU A 1 157 ? 0.346 12.001 -4.745 1.00 74.19 157 LEU A O 1
ATOM 1216 N N . PRO A 1 158 ? -0.809 13.892 -5.157 1.00 69.38 158 PRO A N 1
ATOM 1217 C CA . PRO A 1 158 ? 0.375 14.658 -5.524 1.00 69.38 158 PRO A CA 1
ATOM 1218 C C . PRO A 1 158 ? 1.443 14.546 -4.423 1.00 69.38 158 PRO A C 1
ATOM 1220 O O . PRO A 1 158 ? 1.208 14.927 -3.277 1.00 69.38 158 PRO A O 1
ATOM 1223 N N . ASN A 1 159 ? 2.614 14.007 -4.783 1.00 70.75 159 ASN A N 1
ATOM 1224 C CA . ASN A 1 159 ? 3.765 13.694 -3.915 1.00 70.75 159 ASN A CA 1
ATOM 1225 C C . ASN A 1 159 ? 3.721 12.383 -3.105 1.00 70.75 159 ASN A C 1
ATOM 1227 O O . ASN A 1 159 ? 4.701 12.079 -2.421 1.00 70.75 159 ASN A O 1
ATOM 1231 N N . PHE A 1 160 ? 2.660 11.574 -3.179 1.00 80.69 160 PHE A N 1
ATOM 1232 C CA . PHE A 1 160 ? 2.576 10.289 -2.470 1.00 80.69 160 PHE A CA 1
ATOM 1233 C C . PHE A 1 160 ? 2.744 9.100 -3.416 1.00 80.69 160 PHE A C 1
ATOM 1235 O O . PHE A 1 160 ? 1.775 8.467 -3.835 1.00 80.69 160 PHE A O 1
ATOM 1242 N N . LEU A 1 161 ? 4.006 8.802 -3.730 1.00 74.88 161 LEU A N 1
ATOM 1243 C CA . LEU A 1 161 ? 4.402 7.624 -4.498 1.00 74.88 161 LEU A CA 1
ATOM 1244 C C . LEU A 1 161 ? 4.351 6.365 -3.621 1.00 74.88 161 LEU A C 1
ATOM 1246 O O . LEU A 1 161 ? 4.922 6.336 -2.522 1.00 74.88 161 LEU A O 1
ATOM 1250 N N . GLY A 1 162 ? 3.717 5.312 -4.128 1.00 74.44 162 GLY A N 1
ATOM 1251 C CA . GLY A 1 162 ? 3.675 4.013 -3.477 1.00 74.44 162 GLY A CA 1
ATOM 1252 C C . GLY A 1 162 ? 3.862 2.846 -4.440 1.00 74.44 162 GLY A C 1
ATOM 1253 O O . GLY A 1 162 ? 3.615 2.966 -5.635 1.00 74.44 162 GLY A O 1
ATOM 1254 N N . GLU A 1 163 ? 4.312 1.721 -3.898 1.00 80.00 163 GLU A N 1
ATOM 1255 C CA . GLU A 1 163 ? 4.530 0.463 -4.612 1.00 80.00 163 GLU A CA 1
ATOM 1256 C C . GLU A 1 163 ? 3.362 -0.500 -4.359 1.00 80.00 163 GLU A C 1
ATOM 1258 O O . GLU A 1 163 ? 3.112 -0.888 -3.221 1.00 80.00 163 GLU A O 1
ATOM 1263 N N . ILE A 1 164 ? 2.642 -0.879 -5.406 1.00 78.25 164 ILE A N 1
ATOM 1264 C CA . ILE A 1 164 ? 1.592 -1.894 -5.423 1.00 78.25 164 ILE A CA 1
ATOM 1265 C C . ILE A 1 164 ? 2.215 -3.267 -5.130 1.00 78.25 164 ILE A C 1
ATOM 1267 O O . ILE A 1 164 ? 3.199 -3.670 -5.749 1.00 78.25 164 ILE A O 1
ATOM 1271 N N . GLN A 1 165 ? 1.637 -3.976 -4.169 1.00 81.12 165 GLN A N 1
ATOM 1272 C CA . GLN A 1 165 ? 1.976 -5.352 -3.805 1.00 81.12 165 GLN A CA 1
ATOM 1273 C C . GLN A 1 165 ? 0.860 -6.297 -4.256 1.00 81.12 165 GLN A C 1
ATOM 1275 O O . GLN A 1 165 ? -0.286 -5.871 -4.398 1.00 81.12 165 GLN A O 1
ATOM 1280 N N . ASP A 1 166 ? 1.158 -7.593 -4.364 1.00 71.69 166 ASP A N 1
ATOM 1281 C CA . ASP A 1 166 ? 0.161 -8.626 -4.696 1.00 71.69 166 ASP A CA 1
ATOM 1282 C C . ASP A 1 166 ? -0.993 -8.692 -3.676 1.00 71.69 166 ASP A C 1
ATOM 1284 O O . ASP A 1 166 ? -2.109 -9.076 -4.008 1.00 71.69 166 ASP A O 1
ATOM 1288 N N . SER A 1 167 ? -0.758 -8.235 -2.440 1.00 77.94 167 SER A N 1
ATOM 1289 C CA . SER A 1 167 ? -1.782 -8.087 -1.394 1.00 77.94 167 SER A CA 1
ATOM 1290 C C . SER A 1 167 ? -2.766 -6.930 -1.627 1.00 77.94 167 SER A C 1
ATOM 1292 O O . SER A 1 167 ? -3.581 -6.634 -0.754 1.00 77.94 167 SER A O 1
ATOM 1294 N N . GLY A 1 168 ? -2.643 -6.195 -2.737 1.00 79.75 168 GLY A N 1
ATOM 1295 C CA . GLY A 1 168 ? -3.393 -4.966 -3.006 1.00 79.75 168 GLY A CA 1
ATOM 1296 C C . GLY A 1 168 ? -2.932 -3.760 -2.176 1.00 79.75 168 GLY A C 1
ATOM 1297 O O . GLY A 1 168 ? -3.471 -2.662 -2.316 1.00 79.75 168 GLY A O 1
ATOM 1298 N N . CYS A 1 169 ? -1.934 -3.913 -1.298 1.00 88.44 169 CYS A N 1
ATOM 1299 C CA . CYS A 1 169 ? -1.364 -2.787 -0.560 1.00 88.44 169 CYS A CA 1
ATOM 1300 C C . CYS A 1 169 ? -0.552 -1.874 -1.484 1.00 88.44 169 CYS A C 1
ATOM 1302 O O . CYS A 1 169 ? 0.179 -2.349 -2.346 1.00 88.44 169 CYS A O 1
ATOM 1304 N N . ILE A 1 170 ? -0.617 -0.563 -1.243 1.00 88.25 170 ILE A N 1
ATOM 1305 C CA . ILE A 1 170 ? 0.238 0.430 -1.906 1.00 88.25 170 ILE A CA 1
ATOM 1306 C C . ILE A 1 170 ? 1.242 0.939 -0.867 1.00 88.25 170 ILE A C 1
ATOM 1308 O O . ILE A 1 170 ? 0.881 1.725 0.003 1.00 88.25 170 ILE A O 1
ATOM 1312 N N . ILE A 1 171 ? 2.486 0.465 -0.905 1.00 90.00 171 ILE A N 1
ATOM 1313 C CA . ILE A 1 171 ? 3.515 0.735 0.110 1.00 90.00 171 ILE A CA 1
ATOM 1314 C C . ILE A 1 171 ? 4.186 2.075 -0.142 1.00 90.00 171 ILE A C 1
ATOM 1316 O O . ILE A 1 171 ? 4.861 2.262 -1.154 1.00 90.00 171 ILE A O 1
ATOM 1320 N N . PHE A 1 172 ? 4.051 2.993 0.810 1.00 89.00 172 PHE A N 1
ATOM 1321 C CA . PHE A 1 172 ? 4.622 4.328 0.717 1.00 89.00 172 PHE A CA 1
ATOM 1322 C C . PHE A 1 172 ? 6.152 4.310 0.634 1.00 89.00 172 PHE A C 1
ATOM 1324 O O . PHE A 1 172 ? 6.839 3.696 1.463 1.00 89.00 172 PHE A O 1
ATOM 1331 N N . GLN A 1 173 ? 6.671 5.048 -0.348 1.00 82.62 173 GLN A N 1
ATOM 1332 C CA . GLN A 1 173 ? 8.100 5.129 -0.666 1.00 82.62 173 GLN A CA 1
ATOM 1333 C C . GLN A 1 173 ? 8.790 6.368 -0.069 1.00 82.62 173 GLN A C 1
ATOM 1335 O O . GLN A 1 173 ? 9.996 6.542 -0.230 1.00 82.62 173 GLN A O 1
ATOM 1340 N N . GLY A 1 174 ? 8.043 7.245 0.611 1.00 77.19 174 GLY A N 1
ATOM 1341 C CA . GLY A 1 174 ? 8.592 8.415 1.299 1.00 77.19 174 GLY A CA 1
ATOM 1342 C C . GLY A 1 174 ? 9.033 8.138 2.741 1.00 77.19 174 GLY A C 1
ATOM 1343 O O . GLY A 1 174 ? 9.189 6.992 3.168 1.00 77.19 174 GLY A O 1
ATOM 1344 N N . ALA A 1 175 ? 9.235 9.219 3.504 1.00 83.69 175 ALA A N 1
ATOM 1345 C CA . ALA A 1 175 ? 9.680 9.154 4.894 1.00 83.69 175 ALA A CA 1
ATOM 1346 C C . ALA A 1 175 ? 8.660 8.426 5.784 1.00 83.69 175 ALA A C 1
ATOM 1348 O O . ALA A 1 175 ? 7.455 8.654 5.683 1.00 83.69 175 ALA A O 1
ATOM 1349 N N . LYS A 1 176 ? 9.146 7.570 6.680 1.00 88.44 176 LYS A N 1
ATOM 1350 C CA . LYS A 1 176 ? 8.333 6.797 7.625 1.00 88.44 176 LYS A CA 1
ATOM 1351 C C . LYS A 1 176 ? 8.800 7.076 9.051 1.00 88.44 176 LYS A C 1
ATOM 1353 O O . LYS A 1 176 ? 9.964 7.414 9.253 1.00 88.44 176 LYS A O 1
ATOM 1358 N N . ASP A 1 177 ? 7.896 6.996 10.020 1.00 86.06 177 ASP A N 1
ATOM 1359 C CA . ASP A 1 177 ? 8.274 7.053 11.435 1.00 86.06 177 ASP A CA 1
ATOM 1360 C C . ASP A 1 177 ? 8.810 5.700 11.939 1.00 86.06 177 ASP A C 1
ATOM 1362 O O . ASP A 1 177 ? 8.836 4.712 11.203 1.00 86.06 177 ASP A O 1
ATOM 1366 N N . GLY A 1 178 ? 9.244 5.645 13.203 1.00 82.69 178 GLY A N 1
ATOM 1367 C CA . GLY A 1 178 ? 9.783 4.423 13.814 1.00 82.69 178 GLY A CA 1
ATOM 1368 C C . GLY A 1 178 ? 8.781 3.266 13.935 1.00 82.69 178 GLY A C 1
ATOM 1369 O O . GLY A 1 178 ? 9.189 2.146 14.214 1.00 82.69 178 GLY A O 1
ATOM 1370 N N . GLN A 1 179 ? 7.487 3.517 13.710 1.00 82.19 179 GLN A N 1
ATOM 1371 C CA . GLN A 1 179 ? 6.432 2.500 13.672 1.00 82.19 179 GLN A CA 1
ATOM 1372 C C . GLN A 1 179 ? 6.044 2.119 12.230 1.00 82.19 179 GLN A C 1
ATOM 1374 O O . GLN A 1 179 ? 5.160 1.290 12.025 1.00 82.19 179 GLN A O 1
ATOM 1379 N N . GLY A 1 180 ? 6.700 2.705 11.222 1.00 86.25 180 GLY A N 1
ATOM 1380 C CA . GLY A 1 180 ? 6.488 2.405 9.808 1.00 86.25 180 GLY A CA 1
ATOM 1381 C C . GLY A 1 180 ? 5.377 3.214 9.131 1.00 86.25 180 GLY A C 1
ATOM 1382 O O . GLY A 1 180 ? 5.080 2.944 7.964 1.00 86.25 180 GLY A O 1
ATOM 1383 N N . TYR A 1 181 ? 4.777 4.207 9.799 1.00 90.56 181 TYR A N 1
ATOM 1384 C CA . TYR A 1 181 ? 3.739 5.047 9.192 1.00 90.56 181 TYR A CA 1
ATOM 1385 C C . TYR A 1 181 ? 4.342 6.131 8.304 1.00 90.56 181 TYR A C 1
ATOM 1387 O O . TYR A 1 181 ? 5.281 6.825 8.693 1.00 90.56 181 TYR A O 1
ATOM 1395 N N . GLY A 1 182 ? 3.752 6.333 7.123 1.00 90.75 182 GLY A N 1
ATOM 1396 C CA . GLY A 1 182 ? 4.164 7.386 6.195 1.00 90.75 182 GLY A CA 1
ATOM 1397 C C . GLY A 1 182 ? 3.985 8.797 6.767 1.00 90.75 182 GLY A C 1
ATOM 1398 O O . GLY A 1 182 ? 2.922 9.152 7.292 1.00 90.75 182 GLY A O 1
ATOM 1399 N N . ARG A 1 183 ? 5.020 9.629 6.619 1.00 92.38 183 ARG A N 1
ATOM 1400 C CA . ARG A 1 183 ? 5.082 11.028 7.058 1.00 92.38 183 ARG A CA 1
ATOM 1401 C C . ARG A 1 183 ? 5.446 11.945 5.893 1.00 92.38 183 ARG A C 1
ATOM 1403 O O . ARG A 1 183 ? 6.268 11.599 5.049 1.00 92.38 183 ARG A O 1
ATOM 1410 N N . TYR A 1 184 ? 4.867 13.141 5.879 1.00 86.81 184 TYR A N 1
ATOM 1411 C CA . TYR A 1 184 ? 5.223 14.200 4.932 1.00 86.81 184 TYR A CA 1
ATOM 1412 C C . TYR A 1 184 ? 5.238 15.569 5.617 1.00 86.81 184 TYR A C 1
ATOM 1414 O O . TYR A 1 184 ? 4.637 15.747 6.678 1.00 86.81 184 TYR A O 1
ATOM 1422 N N . LEU A 1 185 ? 5.945 16.536 5.032 1.00 86.62 185 LEU A N 1
ATOM 1423 C CA . LEU A 1 185 ? 5.984 17.912 5.525 1.00 86.62 185 LEU A CA 1
ATOM 1424 C C . LEU A 1 185 ? 4.901 18.746 4.832 1.00 86.62 185 LEU A C 1
ATOM 1426 O O . LEU A 1 185 ? 4.851 18.803 3.607 1.00 86.62 185 LEU A O 1
ATOM 1430 N N . LYS A 1 186 ? 4.064 19.428 5.620 1.00 82.69 186 LYS A N 1
ATOM 1431 C CA . LYS A 1 186 ? 3.107 20.444 5.152 1.00 82.69 186 LYS A CA 1
ATOM 1432 C C . LYS A 1 186 ? 3.233 21.666 6.056 1.00 82.69 186 LYS A C 1
ATOM 1434 O O . LYS A 1 186 ? 3.062 21.540 7.269 1.00 82.69 186 LYS A O 1
ATOM 1439 N N . ASN A 1 187 ? 3.558 22.828 5.488 1.00 86.81 187 ASN A N 1
ATOM 1440 C CA . ASN A 1 187 ? 3.763 24.092 6.217 1.00 86.81 187 ASN A CA 1
ATOM 1441 C C . ASN A 1 187 ? 4.750 23.954 7.395 1.00 86.81 187 ASN A C 1
ATOM 1443 O O . ASN A 1 187 ? 4.447 24.335 8.525 1.00 86.81 187 ASN A O 1
ATOM 1447 N N . GLY A 1 188 ? 5.892 23.300 7.154 1.00 84.06 188 GLY A N 1
ATOM 1448 C CA . GLY A 1 188 ? 6.934 23.069 8.165 1.00 84.06 188 GLY A CA 1
ATOM 1449 C C . GLY A 1 188 ? 6.584 22.045 9.253 1.00 84.06 188 GLY A C 1
ATOM 1450 O O . GLY A 1 188 ? 7.407 21.774 10.122 1.00 84.06 188 GLY A O 1
ATOM 1451 N N . LYS A 1 189 ? 5.389 21.440 9.223 1.00 85.50 189 LYS A N 1
ATOM 1452 C CA . LYS A 1 189 ? 4.947 20.453 10.217 1.00 85.50 189 LYS A CA 1
ATOM 1453 C C . LYS A 1 189 ? 4.908 19.054 9.610 1.00 85.50 189 LYS A C 1
ATOM 1455 O O . LYS A 1 189 ? 4.378 18.855 8.517 1.00 85.50 189 LYS A O 1
ATOM 1460 N N . SER A 1 190 ? 5.421 18.072 10.350 1.00 89.19 190 SER A N 1
ATOM 1461 C CA . SER A 1 190 ? 5.285 16.653 10.004 1.00 89.19 190 SER A CA 1
ATOM 1462 C C . SER A 1 190 ? 3.824 16.221 10.160 1.00 89.19 190 SER A C 1
ATOM 1464 O O . SER A 1 190 ? 3.233 16.366 11.234 1.00 89.19 190 SER A O 1
ATOM 1466 N N . LYS A 1 191 ? 3.234 15.683 9.094 1.00 91.38 191 LYS A N 1
ATOM 1467 C CA . LYS A 1 191 ? 1.845 15.219 9.013 1.00 91.38 191 LYS A CA 1
ATOM 1468 C C . LYS A 1 191 ? 1.794 13.755 8.569 1.00 91.38 191 LYS A C 1
ATOM 1470 O O . LYS A 1 191 ? 2.732 13.242 7.964 1.00 91.38 191 LYS A O 1
ATOM 1475 N N . SER A 1 192 ? 0.696 13.080 8.907 1.00 93.12 192 SER A N 1
ATOM 1476 C CA . SER A 1 192 ? 0.439 11.688 8.513 1.00 93.12 192 SER A CA 1
ATOM 1477 C C . SER A 1 192 ? -0.001 11.617 7.051 1.00 93.12 192 SER A C 1
ATOM 1479 O O . SER A 1 192 ? -0.925 12.330 6.655 1.00 93.12 192 SER A O 1
ATOM 1481 N N . VAL A 1 193 ? 0.641 10.740 6.275 1.00 93.81 193 VAL A N 1
ATOM 1482 C CA . VAL A 1 193 ? 0.299 10.488 4.866 1.00 93.81 193 VAL A CA 1
ATOM 1483 C C . VAL A 1 193 ? -1.050 9.784 4.754 1.00 93.81 193 VAL A C 1
ATOM 1485 O O . VAL A 1 193 ? -1.905 10.233 4.000 1.00 93.81 193 VAL A O 1
ATOM 1488 N N . THR A 1 194 ? -1.293 8.742 5.553 1.00 93.56 194 THR A N 1
ATOM 1489 C CA . THR A 1 194 ? -2.557 7.981 5.530 1.00 93.56 194 THR A CA 1
ATOM 1490 C C . THR A 1 194 ? -3.761 8.854 5.865 1.00 93.56 194 THR A C 1
ATOM 1492 O O . THR A 1 194 ? -4.806 8.744 5.232 1.00 93.56 194 THR A O 1
ATOM 1495 N N . ARG A 1 195 ? -3.606 9.795 6.803 1.00 94.38 195 ARG A N 1
ATOM 1496 C CA . ARG A 1 195 ? -4.660 10.757 7.136 1.00 94.38 195 ARG A CA 1
ATOM 1497 C C . ARG A 1 195 ? -4.963 11.720 5.988 1.00 94.38 195 ARG A C 1
ATOM 1499 O O . ARG A 1 195 ? -6.118 12.078 5.800 1.00 94.38 195 ARG A O 1
ATOM 1506 N N . ALA A 1 196 ? -3.943 12.140 5.241 1.00 92.50 196 ALA A N 1
ATOM 1507 C CA . ALA A 1 196 ? -4.122 13.003 4.077 1.00 92.50 196 ALA A CA 1
ATOM 1508 C C . ALA A 1 196 ? -4.796 12.254 2.917 1.00 92.50 196 ALA A C 1
ATOM 1510 O O . ALA A 1 196 ? -5.731 12.780 2.328 1.00 92.50 196 ALA A O 1
ATOM 1511 N N . VAL A 1 197 ? -4.384 11.009 2.656 1.00 93.00 197 VAL A N 1
ATOM 1512 C CA . VAL A 1 197 ? -5.024 10.135 1.659 1.00 93.00 197 VAL A CA 1
ATOM 1513 C C . VAL A 1 197 ? -6.500 9.904 1.983 1.00 93.00 197 VAL A C 1
ATOM 1515 O O . VAL A 1 197 ? -7.352 10.021 1.108 1.00 93.00 197 VAL A O 1
ATOM 1518 N N . LEU A 1 198 ? -6.818 9.609 3.245 1.00 93.62 198 LEU A N 1
ATOM 1519 C CA . LEU A 1 198 ? -8.199 9.374 3.654 1.00 93.62 198 LEU A CA 1
ATOM 1520 C C . LEU A 1 198 ? -9.048 10.656 3.628 1.00 93.62 198 LEU A C 1
ATOM 1522 O O . LEU A 1 198 ? -10.223 10.587 3.287 1.00 93.62 198 LEU A O 1
ATOM 1526 N N . ALA A 1 199 ? -8.466 11.815 3.950 1.00 92.25 199 ALA A N 1
ATOM 1527 C CA . ALA A 1 199 ? -9.161 13.098 3.835 1.00 92.25 199 ALA A CA 1
ATOM 1528 C C . ALA A 1 199 ? -9.551 13.403 2.384 1.00 92.25 199 ALA A C 1
ATOM 1530 O O . ALA A 1 199 ? -10.682 13.813 2.139 1.00 92.25 199 ALA A O 1
ATOM 1531 N N . GLU A 1 200 ? -8.653 13.135 1.429 1.00 90.62 200 GLU A N 1
ATOM 1532 C CA . GLU A 1 200 ? -8.968 13.273 0.003 1.00 90.62 200 GLU A CA 1
ATOM 1533 C C . GLU A 1 200 ? -10.100 12.327 -0.408 1.00 90.62 200 GLU A C 1
ATOM 1535 O O . GLU A 1 200 ? -11.076 12.768 -1.006 1.00 90.62 200 GLU A O 1
ATOM 1540 N N . LYS A 1 201 ? -10.010 11.040 -0.031 1.00 89.81 201 LYS A N 1
ATOM 1541 C CA . LYS A 1 201 ? -11.038 10.034 -0.349 1.00 89.81 201 LYS A CA 1
ATOM 1542 C C . LYS A 1 201 ? -12.431 10.462 0.123 1.00 89.81 201 LYS A C 1
ATOM 1544 O O . LYS A 1 201 ? -13.416 10.213 -0.562 1.00 89.81 201 LYS A O 1
ATOM 1549 N N . LEU A 1 202 ? -12.510 11.062 1.309 1.00 87.62 202 LEU A N 1
ATOM 1550 C CA . LEU A 1 202 ? -13.769 11.478 1.925 1.00 87.62 202 LEU A CA 1
ATOM 1551 C C . LEU A 1 202 ? -14.231 12.876 1.482 1.00 87.62 202 LEU A C 1
ATOM 1553 O O . LEU A 1 202 ? -15.370 13.246 1.754 1.00 87.62 202 LEU A O 1
ATOM 1557 N N . GLY A 1 203 ? -13.368 13.659 0.829 1.00 90.31 203 GLY A N 1
ATOM 1558 C CA . GLY A 1 203 ? -13.655 15.039 0.431 1.00 90.31 203 GLY A CA 1
ATOM 1559 C C . GLY A 1 203 ? -13.692 16.045 1.589 1.00 90.31 203 GLY A C 1
ATOM 1560 O O . GLY A 1 203 ? -14.142 17.173 1.398 1.00 90.31 203 GLY A O 1
ATOM 1561 N N . TYR A 1 204 ? -13.238 15.671 2.791 1.00 88.00 204 TYR A N 1
ATOM 1562 C CA . TYR A 1 204 ? -13.180 16.561 3.955 1.00 88.00 204 TYR A CA 1
ATOM 1563 C C . TYR A 1 204 ? -12.012 16.230 4.894 1.00 88.00 204 TYR A C 1
ATOM 1565 O O . TYR A 1 204 ? -11.543 15.093 4.981 1.00 88.00 204 TYR A O 1
ATOM 1573 N N . GLU A 1 205 ? -11.538 17.229 5.647 1.00 86.44 205 GLU A N 1
ATOM 1574 C CA . GLU A 1 205 ? -10.475 17.018 6.633 1.00 86.44 205 GLU A CA 1
ATOM 1575 C C . GLU A 1 205 ? -10.956 16.155 7.806 1.00 86.44 205 GLU A C 1
ATOM 1577 O O . GLU A 1 205 ? -11.959 16.451 8.456 1.00 86.44 205 GLU A O 1
ATOM 1582 N N . LEU A 1 206 ? -10.198 15.106 8.137 1.00 86.19 206 LEU A N 1
ATOM 1583 C CA . LEU A 1 206 ? -10.541 14.249 9.268 1.00 86.19 206 LEU A CA 1
ATOM 1584 C C . LEU A 1 206 ? -10.467 15.030 10.595 1.00 86.19 206 LEU A C 1
ATOM 1586 O O . LEU A 1 206 ? -9.390 15.554 10.919 1.00 86.19 206 LEU A O 1
ATOM 1590 N N . PRO A 1 207 ? -11.522 14.994 11.433 1.00 87.56 207 PRO A N 1
ATOM 1591 C CA . PRO A 1 207 ? -11.497 15.547 12.786 1.00 87.56 207 PRO A CA 1
ATOM 1592 C C . PRO A 1 207 ? -10.398 14.911 13.636 1.00 87.56 207 PRO A C 1
ATOM 1594 O O . PRO A 1 207 ? -10.179 13.703 13.556 1.00 87.56 207 PRO A O 1
ATOM 1597 N N . THR A 1 208 ? -9.720 15.683 14.489 1.00 82.19 208 THR A N 1
ATOM 1598 C CA . THR A 1 208 ? -8.609 15.208 15.348 1.00 82.19 208 THR A CA 1
ATOM 1599 C C . THR A 1 208 ? -8.962 14.011 16.239 1.00 82.19 208 THR A C 1
ATOM 1601 O O . THR A 1 208 ? -8.064 13.274 16.634 1.00 82.19 208 THR A O 1
ATOM 1604 N N . SER A 1 209 ? -10.247 13.792 16.521 1.00 80.19 209 SER A N 1
ATOM 1605 C CA . SER A 1 209 ? -10.782 12.650 17.275 1.00 80.19 209 SER A CA 1
ATOM 1606 C C . SER A 1 209 ? -10.858 11.331 16.486 1.00 80.19 209 SER A C 1
ATOM 1608 O O . SER A 1 209 ? -11.080 10.276 17.084 1.00 80.19 209 SER A O 1
ATOM 1610 N N . MET A 1 210 ? -10.681 11.374 15.164 1.00 83.12 210 MET A N 1
ATOM 1611 C CA . MET A 1 210 ? -10.681 10.211 14.274 1.00 83.12 210 MET A CA 1
ATOM 1612 C C . MET A 1 210 ? -9.268 9.890 13.799 1.00 83.12 210 MET A C 1
ATOM 1614 O O . MET A 1 210 ? -8.483 10.800 13.557 1.00 83.12 210 MET A O 1
ATOM 1618 N N . ASP A 1 211 ? -8.964 8.614 13.608 1.00 85.69 211 ASP A N 1
ATOM 1619 C CA . ASP A 1 211 ? -7.738 8.073 13.031 1.00 85.69 211 ASP A CA 1
ATOM 1620 C C . ASP A 1 211 ? -8.010 7.491 11.634 1.00 85.69 211 ASP A C 1
ATOM 1622 O O . ASP A 1 211 ? -9.112 7.024 11.340 1.00 85.69 211 ASP A O 1
ATOM 1626 N N . ALA A 1 212 ? -6.978 7.480 10.785 1.00 89.56 212 ALA A N 1
ATOM 1627 C CA . ALA A 1 212 ? -6.979 6.706 9.546 1.00 89.56 212 ALA A CA 1
ATOM 1628 C C . ALA A 1 212 ? -6.543 5.275 9.874 1.00 89.56 212 ALA A C 1
ATOM 1630 O O . ALA A 1 212 ? -5.363 5.029 10.127 1.00 89.56 212 ALA A O 1
ATOM 1631 N N . CYS A 1 213 ? -7.510 4.367 9.931 1.00 86.88 213 CYS A N 1
ATOM 1632 C CA . CYS A 1 213 ? -7.318 2.985 10.343 1.00 86.88 213 CYS A CA 1
ATOM 1633 C C . CYS A 1 213 ? -7.115 2.090 9.118 1.00 86.88 213 CYS A C 1
ATOM 1635 O O . CYS A 1 213 ? -7.732 2.317 8.077 1.00 86.88 213 CYS A O 1
ATOM 1637 N N . HIS A 1 214 ? -6.270 1.066 9.243 1.00 86.75 214 HIS A N 1
ATOM 1638 C CA . HIS A 1 214 ? -5.998 0.119 8.162 1.00 86.75 214 HIS A CA 1
ATOM 1639 C C . HIS A 1 214 ? -6.910 -1.104 8.251 1.00 86.75 214 HIS A C 1
ATOM 1641 O O . HIS A 1 214 ? -7.058 -1.694 9.317 1.00 86.75 214 HIS A O 1
ATOM 1647 N N . THR A 1 215 ? -7.466 -1.545 7.124 1.00 84.12 215 THR A N 1
ATOM 1648 C CA . THR A 1 215 ? -8.071 -2.886 7.015 1.00 84.12 215 THR A CA 1
ATOM 1649 C C . THR A 1 215 ? -7.003 -3.971 6.851 1.00 84.12 215 THR A C 1
ATOM 1651 O O . THR A 1 215 ? -7.160 -5.063 7.387 1.00 84.12 215 THR A O 1
ATOM 1654 N N . CYS A 1 216 ? -5.902 -3.639 6.164 1.00 81.06 216 CYS A N 1
ATOM 1655 C CA . CYS A 1 216 ? -4.774 -4.522 5.832 1.00 81.06 216 CYS A CA 1
ATOM 1656 C C . CYS A 1 216 ? -3.674 -4.621 6.903 1.00 81.06 216 CYS A C 1
ATOM 1658 O O . CYS A 1 216 ? -2.703 -5.347 6.714 1.00 81.06 216 CYS A O 1
ATOM 1660 N N . ASP A 1 217 ? -3.783 -3.849 7.986 1.00 84.19 217 ASP A N 1
ATOM 1661 C CA . ASP A 1 217 ? -2.852 -3.842 9.123 1.00 84.19 217 ASP A CA 1
ATOM 1662 C C . ASP A 1 217 ? -1.378 -3.536 8.796 1.00 84.19 217 ASP A C 1
ATOM 1664 O O . ASP A 1 217 ? -0.495 -3.779 9.618 1.00 84.19 217 ASP A O 1
ATOM 1668 N N . ASN A 1 218 ? -1.105 -2.955 7.625 1.00 87.06 218 ASN A N 1
ATOM 1669 C CA . ASN A 1 218 ? 0.228 -2.537 7.201 1.00 87.06 218 ASN A CA 1
ATOM 1670 C C . ASN A 1 218 ? 0.404 -1.011 7.368 1.00 87.06 218 ASN A C 1
ATOM 1672 O O . ASN A 1 218 ? -0.145 -0.256 6.560 1.00 87.06 218 ASN A O 1
ATOM 1676 N N . PRO A 1 219 ? 1.210 -0.533 8.341 1.00 89.25 219 PRO A N 1
ATOM 1677 C CA . PRO A 1 219 ? 1.392 0.898 8.621 1.00 89.25 219 PRO A CA 1
ATOM 1678 C C . PRO A 1 219 ? 1.903 1.726 7.435 1.00 89.25 219 PRO A C 1
ATOM 1680 O O . PRO A 1 219 ? 1.601 2.917 7.323 1.00 89.25 219 PRO A O 1
ATOM 1683 N N . SER A 1 220 ? 2.670 1.104 6.535 1.00 91.19 220 SER A N 1
ATOM 1684 C CA . SER A 1 220 ? 3.220 1.755 5.344 1.00 91.19 220 SER A CA 1
ATOM 1685 C C . SER A 1 220 ? 2.240 1.800 4.169 1.00 91.19 220 SER A C 1
ATOM 1687 O O . SER A 1 220 ? 2.540 2.452 3.169 1.00 91.19 220 SER A O 1
ATOM 1689 N N . CYS A 1 221 ? 1.094 1.121 4.254 1.00 94.00 221 CYS A N 1
ATOM 1690 C CA . CYS A 1 221 ? 0.101 1.112 3.189 1.00 94.00 221 CYS A CA 1
ATOM 1691 C C . CYS A 1 221 ? -0.639 2.456 3.108 1.00 94.00 221 CYS A C 1
ATOM 1693 O O . CYS A 1 221 ? -1.157 2.960 4.107 1.00 94.00 221 CYS A O 1
ATOM 1695 N N . ILE A 1 222 ? -0.709 3.008 1.898 1.00 93.62 222 ILE A N 1
ATOM 1696 C CA . ILE A 1 222 ? -1.421 4.241 1.547 1.00 93.62 222 ILE A CA 1
ATOM 1697 C C . ILE A 1 222 ? -2.532 3.995 0.522 1.00 93.62 222 ILE A C 1
ATOM 1699 O O . ILE A 1 222 ? -2.984 4.940 -0.111 1.00 93.62 222 ILE A O 1
ATOM 1703 N N . ASN A 1 223 ? -2.973 2.748 0.332 1.00 91.12 223 ASN A N 1
ATOM 1704 C CA . ASN A 1 223 ? -4.111 2.460 -0.539 1.00 91.12 223 ASN A CA 1
ATOM 1705 C C . ASN A 1 223 ? -5.395 3.068 0.069 1.00 91.12 223 ASN A C 1
ATOM 1707 O O . ASN A 1 223 ? -5.755 2.657 1.176 1.00 91.12 223 ASN A O 1
ATOM 1711 N N . PRO A 1 224 ? -6.101 3.996 -0.614 1.00 89.31 224 PRO A N 1
ATOM 1712 C CA . PRO A 1 224 ? -7.349 4.577 -0.114 1.00 89.31 224 PRO A CA 1
ATOM 1713 C C . PRO A 1 224 ? -8.417 3.531 0.225 1.00 89.31 224 PRO A C 1
ATOM 1715 O O . PRO A 1 224 ? -9.192 3.725 1.159 1.00 89.31 224 PRO A O 1
ATOM 1718 N N . GLU A 1 225 ? -8.450 2.400 -0.483 1.00 89.81 225 GLU A N 1
ATOM 1719 C CA . GLU A 1 225 ? -9.401 1.309 -0.228 1.00 89.81 225 GLU A CA 1
ATOM 1720 C C . GLU A 1 225 ? -9.058 0.481 1.009 1.00 89.81 225 GLU A C 1
ATOM 1722 O O . GLU A 1 225 ? -9.910 -0.219 1.548 1.00 89.81 225 GLU A O 1
ATOM 1727 N N . HIS A 1 226 ? -7.832 0.604 1.520 1.00 88.56 226 HIS A N 1
ATOM 1728 C CA . HIS A 1 226 ? -7.421 -0.040 2.765 1.00 88.56 226 HIS A CA 1
ATOM 1729 C C . HIS A 1 226 ? -7.520 0.890 3.981 1.00 88.56 226 HIS A C 1
ATOM 1731 O O . HIS A 1 226 ? -7.098 0.499 5.071 1.00 88.56 226 HIS A O 1
ATOM 1737 N N . LEU A 1 227 ? -8.044 2.109 3.808 1.00 91.44 227 LEU A N 1
ATOM 1738 C CA . LEU A 1 227 ? -8.161 3.121 4.854 1.00 91.44 227 LEU A CA 1
ATOM 1739 C C . LEU A 1 227 ? -9.625 3.434 5.167 1.00 91.44 227 LEU A C 1
ATOM 1741 O O . LEU A 1 227 ? -10.441 3.634 4.269 1.00 91.44 227 LEU A O 1
ATOM 1745 N N . TRP A 1 228 ? -9.936 3.547 6.456 1.00 88.12 228 TRP A N 1
ATOM 1746 C CA . TRP A 1 228 ? -11.247 3.976 6.945 1.00 88.12 228 TRP A CA 1
ATOM 1747 C C . TRP A 1 228 ? -11.110 4.920 8.144 1.00 88.12 228 TRP A C 1
ATOM 1749 O O . TRP A 1 228 ? -10.107 4.899 8.863 1.00 88.12 228 TRP A O 1
ATOM 1759 N N . ALA A 1 229 ? -12.105 5.787 8.344 1.00 89.25 229 ALA A N 1
ATOM 1760 C CA . ALA A 1 229 ? -12.123 6.733 9.456 1.00 89.25 229 ALA A CA 1
ATOM 1761 C C . ALA A 1 229 ? -12.698 6.052 10.700 1.00 89.25 229 ALA A C 1
ATOM 1763 O O . ALA A 1 229 ? -13.871 5.686 10.727 1.00 89.25 229 ALA A O 1
ATOM 1764 N N . GLY A 1 230 ? -11.874 5.895 11.733 1.00 83.81 230 GLY A N 1
ATOM 1765 C CA . GLY A 1 230 ? -12.269 5.252 12.982 1.00 83.81 230 GLY A CA 1
ATOM 1766 C C . GLY A 1 230 ? -11.903 6.091 14.188 1.00 83.81 230 GLY A C 1
ATOM 1767 O O . GLY A 1 230 ? -10.884 6.768 14.207 1.00 83.81 230 GLY A O 1
ATOM 1768 N N . THR A 1 231 ? -12.709 6.047 15.239 1.00 81.81 231 THR A N 1
ATOM 1769 C CA . THR A 1 231 ? -12.284 6.571 16.542 1.00 81.81 231 THR A CA 1
ATOM 1770 C C . THR A 1 231 ? -11.127 5.735 17.091 1.00 81.81 231 THR A C 1
ATOM 1772 O O . THR A 1 231 ? -11.010 4.541 16.800 1.00 81.81 231 THR A O 1
ATOM 1775 N N . ARG A 1 232 ? -10.315 6.323 17.978 1.00 71.56 232 ARG A N 1
ATOM 1776 C CA . ARG A 1 232 ? -9.256 5.590 18.693 1.00 71.56 232 ARG A CA 1
ATOM 1777 C C . ARG A 1 232 ? -9.780 4.311 19.354 1.00 71.56 232 ARG A C 1
ATOM 1779 O O . ARG A 1 232 ? -9.110 3.284 19.324 1.00 71.56 232 ARG A O 1
ATOM 1786 N N . THR A 1 233 ? -10.986 4.363 19.921 1.00 72.06 233 THR A N 1
ATOM 1787 C CA . THR A 1 233 ? -11.644 3.207 20.544 1.00 72.06 233 THR A CA 1
ATOM 1788 C C . THR A 1 233 ? -11.972 2.119 19.522 1.00 72.06 233 THR A C 1
ATOM 1790 O O . THR A 1 233 ? -11.737 0.947 19.803 1.00 72.06 233 THR A O 1
ATOM 1793 N N . GLN A 1 234 ? -12.463 2.478 18.332 1.00 70.38 234 GLN A N 1
ATOM 1794 C CA . GLN A 1 234 ? -12.731 1.508 17.265 1.00 70.38 234 GLN A CA 1
ATOM 1795 C C . GLN A 1 234 ? -11.437 0.896 16.712 1.00 70.38 234 GLN A C 1
ATOM 1797 O O . GLN A 1 234 ? -11.391 -0.313 16.515 1.00 70.38 234 GLN A O 1
ATOM 1802 N N . ASN A 1 235 ? -10.371 1.687 16.550 1.00 72.19 235 ASN A N 1
ATOM 1803 C CA . ASN A 1 235 ? -9.062 1.187 16.116 1.00 72.19 235 ASN A CA 1
ATOM 1804 C C . ASN A 1 235 ? -8.465 0.185 17.122 1.00 72.19 235 ASN A C 1
ATOM 1806 O O . ASN A 1 235 ? -7.991 -0.887 16.755 1.00 72.19 235 ASN A O 1
ATOM 1810 N N . LEU A 1 236 ? -8.540 0.499 18.420 1.00 69.00 236 LEU A N 1
ATOM 1811 C CA . LEU A 1 236 ? -8.095 -0.407 19.484 1.00 69.00 236 LEU A CA 1
ATOM 1812 C C . LEU A 1 236 ? -8.938 -1.687 19.546 1.00 69.00 236 LEU A C 1
ATOM 1814 O O . LEU A 1 236 ? -8.401 -2.764 19.803 1.00 69.00 236 LEU A O 1
ATOM 1818 N N . LEU A 1 237 ? -10.247 -1.583 19.303 1.00 67.06 237 LEU A N 1
ATOM 1819 C CA . LEU A 1 237 ? -11.148 -2.731 19.259 1.00 67.06 237 LEU A CA 1
ATOM 1820 C C . LEU A 1 237 ? -10.870 -3.622 18.038 1.00 67.06 237 LEU A C 1
ATOM 1822 O O . LEU A 1 237 ? -10.864 -4.840 18.189 1.00 67.06 237 LEU A O 1
ATOM 1826 N N . ASP A 1 238 ? -10.570 -3.045 16.872 1.00 68.56 238 ASP A N 1
ATOM 1827 C CA . ASP A 1 238 ? -10.131 -3.778 15.674 1.00 68.56 238 ASP A CA 1
ATOM 1828 C C . ASP A 1 238 ? -8.790 -4.494 15.905 1.00 68.56 238 ASP A C 1
ATOM 1830 O O . ASP A 1 238 ? -8.681 -5.704 15.702 1.00 68.56 238 ASP A O 1
ATOM 1834 N N . ALA A 1 239 ? -7.791 -3.785 16.441 1.00 62.88 239 ALA A N 1
ATOM 1835 C CA . ALA A 1 239 ? -6.497 -4.371 16.788 1.00 62.88 239 ALA A CA 1
ATOM 1836 C C . ALA A 1 239 ? -6.626 -5.505 17.821 1.00 62.88 239 ALA A C 1
ATOM 1838 O O . ALA A 1 239 ? -5.924 -6.513 17.728 1.00 62.88 239 ALA A O 1
ATOM 1839 N N . SER A 1 240 ? -7.542 -5.366 18.787 1.00 67.00 240 SER A N 1
ATOM 1840 C CA . SER A 1 240 ? -7.830 -6.398 19.788 1.00 67.00 240 SER A CA 1
ATOM 1841 C C . SER A 1 240 ? -8.565 -7.604 19.196 1.00 67.00 240 SER A C 1
ATOM 1843 O O . SER A 1 240 ? -8.202 -8.743 19.498 1.00 67.00 240 SER A O 1
ATOM 1845 N N . LYS A 1 241 ? -9.556 -7.383 18.317 1.00 63.53 241 LYS A N 1
ATOM 1846 C CA . LYS A 1 241 ? -10.235 -8.453 17.562 1.00 63.53 241 LYS A CA 1
ATOM 1847 C C . LYS A 1 241 ? -9.235 -9.277 16.754 1.00 63.53 241 LYS A C 1
ATOM 1849 O O . LYS A 1 241 ? -9.313 -10.499 16.762 1.00 63.53 241 LYS A O 1
ATOM 1854 N N . LYS A 1 242 ? -8.266 -8.607 16.130 1.00 63.19 242 LYS A N 1
ATOM 1855 C CA . LYS A 1 242 ? -7.224 -9.214 15.292 1.00 63.19 242 LYS A CA 1
ATOM 1856 C C . LYS A 1 242 ? -6.000 -9.713 16.075 1.00 63.19 242 LYS A C 1
ATOM 1858 O O . LYS A 1 242 ? -4.996 -10.065 15.468 1.00 63.19 242 LYS A O 1
ATOM 1863 N N . GLY A 1 243 ? -6.044 -9.716 17.411 1.00 61.31 243 GLY A N 1
ATOM 1864 C CA . GLY A 1 243 ? -4.967 -10.254 18.255 1.00 61.31 243 GLY A CA 1
ATOM 1865 C C . GLY A 1 243 ? -3.640 -9.483 18.195 1.00 61.31 243 GLY A C 1
ATOM 1866 O O . GLY A 1 243 ? -2.626 -9.985 18.665 1.00 61.31 243 GLY A O 1
ATOM 1867 N N . ARG A 1 244 ? -3.631 -8.265 17.638 1.00 62.78 244 ARG A N 1
ATOM 1868 C CA . ARG A 1 244 ? -2.432 -7.421 17.463 1.00 62.78 244 ARG A CA 1
ATOM 1869 C C . ARG A 1 244 ? -2.125 -6.542 18.670 1.00 62.78 244 ARG A C 1
ATOM 1871 O O . ARG A 1 244 ? -1.062 -5.932 18.751 1.00 62.78 244 ARG A O 1
ATOM 1878 N N . THR A 1 245 ? -3.041 -6.464 19.627 1.00 55.25 245 THR A N 1
ATOM 1879 C CA . THR A 1 245 ? -2.719 -5.905 20.936 1.00 55.25 245 THR A CA 1
ATOM 1880 C C . THR A 1 245 ? -1.889 -6.925 21.701 1.00 55.25 245 THR A C 1
ATOM 1882 O O . THR A 1 245 ? -2.374 -8.028 21.944 1.00 55.25 245 THR A O 1
ATOM 1885 N N . GLN A 1 246 ? -0.682 -6.538 22.122 1.00 51.59 246 GLN A N 1
ATOM 1886 C CA . GLN A 1 246 ? 0.047 -7.222 23.189 1.00 51.59 246 GLN A CA 1
ATOM 1887 C C . GLN A 1 246 ? -0.897 -7.295 24.392 1.00 51.59 246 GLN A C 1
ATOM 1889 O O . GLN A 1 246 ? -1.141 -6.299 25.077 1.00 51.59 246 GLN A O 1
ATOM 1894 N N . GLY A 1 247 ? -1.539 -8.447 24.578 1.00 44.56 247 GLY A N 1
ATOM 1895 C CA . GLY A 1 247 ? -2.363 -8.677 25.749 1.00 44.56 247 GLY A CA 1
ATOM 1896 C C . GLY A 1 247 ? -1.499 -8.503 26.993 1.00 44.56 247 GLY A C 1
ATOM 1897 O O . GLY A 1 247 ? -0.282 -8.685 26.955 1.00 44.56 247 GLY A O 1
ATOM 1898 N N . LYS A 1 248 ? -2.130 -8.244 28.137 1.00 46.44 248 LYS A N 1
ATOM 1899 C CA . LYS A 1 248 ? -1.473 -8.287 29.457 1.00 46.44 248 LYS A CA 1
ATOM 1900 C C . LYS A 1 248 ? -0.880 -9.670 29.809 1.00 46.44 248 LYS A C 1
ATOM 1902 O O . LYS A 1 248 ? -0.450 -9.874 30.932 1.00 46.44 248 LYS A O 1
ATOM 1907 N N . SER A 1 249 ? -0.877 -10.610 28.866 1.00 42.78 249 SER A N 1
ATOM 1908 C CA . SER A 1 249 ? -0.365 -11.972 28.970 1.00 42.78 249 SER A CA 1
ATOM 1909 C C . SER A 1 249 ? 1.024 -12.155 28.335 1.00 42.78 249 SER A C 1
ATOM 1911 O O . SER A 1 249 ? 1.471 -13.291 28.223 1.00 42.78 249 SER A O 1
ATOM 1913 N N . HIS A 1 250 ? 1.714 -11.092 27.890 1.00 39.66 250 HIS A N 1
ATOM 1914 C CA . HIS A 1 250 ? 3.087 -11.233 27.387 1.00 39.66 250 HIS A CA 1
ATOM 1915 C C . HIS A 1 250 ? 4.066 -11.516 28.553 1.00 39.66 250 HIS A C 1
ATOM 1917 O O . HIS A 1 250 ? 4.066 -10.741 29.515 1.00 39.66 250 HIS A O 1
ATOM 1923 N N . PRO A 1 251 ? 4.939 -12.545 28.470 1.00 39.38 251 PRO A N 1
ATOM 1924 C CA . PRO A 1 251 ? 5.897 -12.909 29.531 1.00 39.38 251 PRO A CA 1
ATOM 1925 C C . PRO A 1 251 ? 6.894 -11.801 29.910 1.00 39.38 251 PRO A C 1
ATOM 1927 O O . PRO A 1 251 ? 7.482 -11.837 30.982 1.00 39.38 251 PRO A O 1
ATOM 1930 N N . LEU A 1 252 ? 7.075 -10.805 29.034 1.00 40.75 252 LEU A N 1
ATOM 1931 C CA . LEU A 1 252 ? 7.911 -9.614 29.272 1.00 40.75 252 LEU A CA 1
ATOM 1932 C C . LEU A 1 252 ? 7.123 -8.391 29.781 1.00 40.75 252 LEU A C 1
ATOM 1934 O O . LEU A 1 252 ? 7.650 -7.281 29.779 1.00 40.75 252 LEU A O 1
ATOM 1938 N N . SER A 1 253 ? 5.846 -8.536 30.151 1.00 41.75 253 SER A N 1
ATOM 1939 C CA . SER A 1 253 ? 5.077 -7.413 30.691 1.00 41.75 253 SER A CA 1
ATOM 1940 C C . SER A 1 253 ? 5.285 -7.301 32.204 1.00 41.75 253 SER A C 1
ATOM 1942 O O . SER A 1 253 ? 5.104 -8.273 32.929 1.00 41.75 253 SER A O 1
ATOM 1944 N N . ASN A 1 254 ? 5.590 -6.099 32.703 1.00 47.09 254 ASN A N 1
ATOM 1945 C CA . ASN A 1 254 ? 5.571 -5.754 34.137 1.00 47.09 254 ASN A CA 1
ATOM 1946 C C . ASN A 1 254 ? 4.134 -5.768 34.719 1.00 47.09 254 ASN A C 1
ATOM 1948 O O . ASN A 1 254 ? 3.760 -4.918 35.531 1.00 47.09 254 ASN A O 1
ATOM 1952 N N . ALA A 1 255 ? 3.265 -6.656 34.236 1.00 54.94 255 ALA A N 1
ATOM 1953 C CA . ALA A 1 255 ? 1.873 -6.718 34.630 1.00 54.94 255 ALA A CA 1
ATOM 1954 C C . ALA A 1 255 ? 1.759 -7.282 36.050 1.00 54.94 255 ALA A C 1
ATOM 1956 O O . ALA A 1 255 ? 2.259 -8.356 36.358 1.00 54.94 255 ALA A O 1
ATOM 1957 N N . LYS A 1 256 ? 1.026 -6.570 36.915 1.00 65.31 256 LYS A N 1
ATOM 1958 C CA . LYS A 1 256 ? 0.732 -6.998 38.295 1.00 65.31 256 LYS A CA 1
ATOM 1959 C C . LYS A 1 256 ? -0.033 -8.332 38.387 1.00 65.31 256 LYS A C 1
ATOM 1961 O O . LYS A 1 256 ? -0.136 -8.898 39.471 1.00 65.31 256 LYS A O 1
ATOM 1966 N N . LEU A 1 257 ? -0.603 -8.802 37.275 1.00 73.88 257 LEU A N 1
ATOM 1967 C CA . LEU A 1 257 ? -1.476 -9.969 37.189 1.00 73.88 257 LEU A CA 1
ATOM 1968 C C . LEU A 1 257 ? -0.987 -10.917 36.091 1.00 73.88 257 LEU A C 1
ATOM 1970 O O . LEU A 1 257 ? -0.632 -10.458 35.008 1.00 73.88 257 LEU A O 1
ATOM 1974 N N . ASP A 1 258 ? -1.054 -12.212 36.375 1.00 78.75 258 ASP A N 1
ATOM 1975 C CA . ASP A 1 258 ? -0.808 -13.344 35.478 1.00 78.75 258 ASP A CA 1
ATOM 1976 C C . ASP A 1 258 ? -2.065 -14.244 35.425 1.00 78.75 258 ASP A C 1
ATOM 1978 O O . ASP A 1 258 ? -3.072 -13.975 36.088 1.00 78.75 258 ASP A O 1
ATOM 1982 N N . TRP A 1 259 ? -2.043 -15.307 34.614 1.00 77.25 259 TRP A N 1
ATOM 1983 C CA . TRP A 1 259 ? -3.191 -16.214 34.454 1.00 77.25 259 TRP A CA 1
ATOM 1984 C C . TRP A 1 259 ? -3.559 -16.987 35.725 1.00 77.25 259 TRP A C 1
ATOM 1986 O O . TRP A 1 259 ? -4.716 -17.377 35.889 1.00 77.25 259 TRP A O 1
ATOM 1996 N N . GLU A 1 260 ? -2.604 -17.216 36.621 1.00 77.00 260 GLU A N 1
ATOM 1997 C CA . GLU A 1 260 ? -2.847 -17.884 37.896 1.00 77.00 260 GLU A CA 1
ATOM 1998 C C . GLU A 1 260 ? -3.649 -16.972 38.825 1.00 77.00 260 GLU A C 1
ATOM 2000 O O . GLU A 1 260 ? -4.766 -17.319 39.215 1.00 77.00 260 GLU A O 1
ATOM 2005 N N . LYS A 1 261 ? -3.174 -15.739 39.029 1.00 81.44 261 LYS A N 1
ATOM 2006 C CA . LYS A 1 261 ? -3.880 -14.709 39.807 1.00 81.44 261 LYS A CA 1
ATOM 2007 C C . LYS A 1 261 ? -5.247 -14.379 39.227 1.00 81.44 261 LYS A C 1
ATOM 2009 O O . LYS A 1 261 ? -6.197 -14.134 39.958 1.00 81.44 261 LYS A O 1
ATOM 2014 N N . VAL A 1 262 ? -5.385 -14.372 37.902 1.00 84.88 262 VAL A N 1
ATOM 2015 C CA . VAL A 1 262 ? -6.679 -14.126 37.245 1.00 84.88 262 VAL A CA 1
ATOM 2016 C C . VAL A 1 262 ? -7.681 -15.242 37.536 1.00 84.88 262 VAL A C 1
ATOM 2018 O O . VAL A 1 262 ? -8.863 -14.950 37.736 1.00 84.88 262 VAL A O 1
ATOM 2021 N N . ARG A 1 263 ? -7.238 -16.504 37.578 1.00 84.00 263 ARG A N 1
ATOM 2022 C CA . ARG A 1 263 ? -8.095 -17.634 37.966 1.00 84.00 263 ARG A CA 1
ATOM 2023 C C . ARG A 1 263 ? -8.501 -17.545 39.434 1.00 84.00 263 ARG A C 1
ATOM 2025 O O . ARG A 1 263 ? -9.682 -17.711 39.727 1.00 84.00 263 ARG A O 1
ATOM 2032 N N . GLU A 1 264 ? -7.575 -17.179 40.313 1.00 85.75 264 GLU A N 1
ATOM 2033 C CA . GLU A 1 264 ? -7.854 -16.965 41.738 1.00 85.75 264 GLU A CA 1
ATOM 2034 C C . GLU A 1 264 ? -8.866 -15.824 41.957 1.00 85.75 264 GLU A C 1
ATOM 2036 O O . GLU A 1 264 ? -9.881 -16.005 42.626 1.00 85.75 264 GLU A O 1
ATOM 2041 N N . ILE A 1 265 ? -8.677 -14.679 41.286 1.00 89.88 265 ILE A N 1
ATOM 2042 C CA . ILE A 1 265 ? -9.625 -13.552 41.307 1.00 89.88 265 ILE A CA 1
ATOM 2043 C C . ILE A 1 265 ? -11.029 -14.010 40.892 1.00 89.88 265 ILE A C 1
ATOM 2045 O O . ILE A 1 265 ? -12.019 -13.602 41.497 1.00 89.88 265 ILE A O 1
ATOM 2049 N N . ARG A 1 266 ? -11.150 -14.855 39.860 1.00 89.69 266 ARG A N 1
ATOM 2050 C CA . ARG A 1 266 ? -12.457 -15.374 39.422 1.00 89.69 266 ARG A CA 1
ATOM 2051 C C . ARG A 1 266 ? -13.105 -16.269 40.470 1.00 89.69 266 ARG A C 1
ATOM 2053 O O . ARG A 1 266 ? -14.306 -16.134 40.687 1.00 89.69 266 ARG A O 1
ATOM 2060 N N . GLN A 1 267 ? -12.330 -17.135 41.119 1.00 89.19 267 GLN A N 1
ATOM 2061 C CA . GLN A 1 267 ? -12.823 -18.000 42.192 1.00 89.19 267 GLN A CA 1
ATOM 2062 C C . GLN A 1 267 ? -13.336 -17.177 43.380 1.00 89.19 267 GLN A C 1
ATOM 2064 O O . GLN A 1 267 ? -14.471 -17.382 43.805 1.00 89.19 267 GLN A O 1
ATOM 2069 N N . LYS A 1 268 ? -12.574 -16.173 43.832 1.00 89.50 268 LYS A N 1
ATOM 2070 C CA . LYS A 1 268 ? -12.981 -15.248 44.908 1.00 89.50 268 LYS A CA 1
ATOM 2071 C C . LYS A 1 268 ? -14.285 -14.515 44.590 1.00 89.50 268 LYS A C 1
ATOM 2073 O O . LYS A 1 268 ? -15.212 -14.462 45.395 1.00 89.50 268 LYS A O 1
ATOM 2078 N N . LEU A 1 269 ? -14.416 -14.004 43.365 1.00 89.94 269 LEU A N 1
ATOM 2079 C CA . LEU A 1 269 ? -15.648 -13.340 42.925 1.00 89.94 269 LEU A CA 1
ATOM 2080 C C . LEU A 1 269 ? -16.843 -14.297 42.811 1.00 89.94 269 LEU A C 1
ATOM 2082 O O . LEU A 1 269 ? -17.972 -13.874 43.061 1.00 89.94 269 LEU A O 1
ATOM 2086 N N . ALA A 1 270 ? -16.618 -15.553 42.416 1.00 85.19 270 ALA A N 1
ATOM 2087 C CA . ALA A 1 270 ? -17.657 -16.582 42.371 1.00 85.19 270 ALA A CA 1
ATOM 2088 C C . ALA A 1 270 ? -18.109 -16.999 43.780 1.00 85.19 270 ALA A C 1
ATOM 2090 O O . ALA A 1 270 ? -19.292 -17.259 43.982 1.00 85.19 270 ALA A O 1
ATOM 2091 N N . ALA A 1 271 ? -17.203 -16.960 44.761 1.00 87.56 271 ALA A N 1
ATOM 2092 C CA . ALA A 1 271 ? -17.497 -17.156 46.181 1.00 87.56 271 ALA A CA 1
ATOM 2093 C C . ALA A 1 271 ? -18.255 -15.975 46.830 1.00 87.56 271 ALA A C 1
ATOM 2095 O O . ALA A 1 271 ? -18.598 -16.030 48.008 1.00 87.56 271 ALA A O 1
ATOM 2096 N N . GLY A 1 272 ? -18.551 -14.913 46.069 1.00 87.00 272 GLY A N 1
ATOM 2097 C CA . GLY A 1 272 ? -19.344 -13.771 46.528 1.00 87.00 272 GLY A CA 1
ATOM 2098 C C . GLY A 1 272 ? -18.527 -12.614 47.101 1.00 87.00 272 GLY A C 1
ATOM 2099 O O . GLY A 1 272 ? -19.113 -11.641 47.582 1.00 87.00 272 GLY A O 1
ATOM 2100 N N . GLU A 1 273 ? -17.194 -12.662 47.020 1.00 90.88 273 GLU A N 1
ATOM 2101 C CA . GLU A 1 273 ? -16.358 -11.558 47.482 1.00 90.88 273 GLU A CA 1
ATOM 2102 C C . GLU A 1 273 ? -16.618 -10.268 46.697 1.00 90.88 273 GLU A C 1
ATOM 2104 O O . GLU A 1 273 ? -16.903 -10.244 45.489 1.00 90.88 273 GLU A O 1
ATOM 2109 N N . ARG A 1 274 ? -16.510 -9.132 47.391 1.00 89.56 274 ARG A N 1
ATOM 2110 C CA . ARG A 1 274 ? -16.805 -7.834 46.788 1.00 89.56 274 ARG A CA 1
ATOM 2111 C C . ARG A 1 274 ? -15.636 -7.410 45.910 1.00 89.56 274 ARG A C 1
ATOM 2113 O O . ARG A 1 274 ? -14.498 -7.314 46.351 1.00 89.56 274 ARG A O 1
ATOM 2120 N N . MET A 1 275 ? -15.944 -6.985 44.684 1.00 87.31 275 MET A N 1
ATOM 2121 C CA . MET A 1 275 ? -14.945 -6.510 43.712 1.00 87.31 275 MET A CA 1
ATOM 2122 C C . MET A 1 275 ? -14.012 -5.402 44.233 1.00 87.31 275 MET A C 1
ATOM 2124 O O . MET A 1 275 ? -12.929 -5.230 43.686 1.00 87.31 275 MET A O 1
ATOM 2128 N N . LYS A 1 276 ? -14.445 -4.601 45.220 1.00 90.12 276 LYS A N 1
ATOM 2129 C CA . LYS A 1 276 ? -13.610 -3.556 45.834 1.00 90.12 276 LYS A CA 1
ATOM 2130 C C . LYS A 1 276 ? -12.474 -4.172 46.655 1.00 90.12 276 LYS A C 1
ATOM 2132 O O . LYS A 1 276 ? -11.349 -3.698 46.553 1.00 90.12 276 LYS A O 1
ATOM 2137 N N . ASP A 1 277 ? -12.786 -5.212 47.413 1.00 88.94 277 ASP A N 1
ATOM 2138 C CA . ASP A 1 277 ? -11.879 -5.821 48.380 1.00 88.94 277 ASP A CA 1
ATOM 2139 C C . ASP A 1 277 ? -10.835 -6.658 47.622 1.00 88.94 277 ASP A C 1
ATOM 2141 O O . ASP A 1 277 ? -9.636 -6.441 47.781 1.00 88.94 277 ASP A O 1
ATOM 2145 N N . VAL A 1 278 ? -11.285 -7.428 46.622 1.00 90.25 278 VAL A N 1
ATOM 2146 C CA . VAL A 1 278 ? -10.404 -8.122 45.665 1.00 90.25 278 VAL A CA 1
ATOM 2147 C C . VAL A 1 278 ? -9.521 -7.132 44.885 1.00 90.25 278 VAL A C 1
ATOM 2149 O O . VAL A 1 278 ? -8.352 -7.385 44.621 1.00 90.25 278 VAL A O 1
ATOM 2152 N N . ALA A 1 279 ? -10.026 -5.952 44.510 1.00 89.25 279 ALA A N 1
ATOM 2153 C CA . ALA A 1 279 ? -9.200 -4.958 43.814 1.00 89.25 279 ALA A CA 1
ATOM 2154 C C . ALA A 1 279 ? -8.049 -4.441 44.693 1.00 89.25 279 ALA A C 1
ATOM 2156 O O . ALA A 1 279 ? -6.930 -4.266 44.205 1.00 89.25 279 ALA A O 1
ATOM 2157 N N . GLN A 1 280 ? -8.329 -4.213 45.979 1.00 85.62 280 GLN A N 1
ATOM 2158 C CA . GLN A 1 280 ? -7.342 -3.761 46.952 1.00 85.62 280 GLN A CA 1
ATOM 2159 C C . GLN A 1 280 ? -6.290 -4.838 47.224 1.00 85.62 280 GLN A C 1
ATOM 2161 O O . GLN A 1 280 ? -5.101 -4.528 47.182 1.00 85.62 280 GLN A O 1
ATOM 2166 N N . GLU A 1 281 ? -6.716 -6.088 47.412 1.00 86.56 281 GLU A N 1
ATOM 2167 C CA . GLU A 1 281 ? -5.833 -7.234 47.649 1.00 86.56 281 GLU A CA 1
ATOM 2168 C C . GLU A 1 281 ? -4.777 -7.383 46.544 1.00 86.56 281 GLU A C 1
ATOM 2170 O O . GLU A 1 281 ? -3.580 -7.442 46.815 1.00 86.56 281 GLU A O 1
ATOM 2175 N N . TYR A 1 282 ? -5.198 -7.323 45.278 1.00 83.69 282 TYR A N 1
ATOM 2176 C CA . TYR A 1 282 ? -4.286 -7.460 44.137 1.00 83.69 282 TYR A CA 1
ATOM 2177 C C . TYR A 1 282 ? -3.669 -6.130 43.677 1.00 83.69 282 TYR A C 1
ATOM 2179 O O . TYR A 1 282 ? -2.999 -6.076 42.642 1.00 83.69 282 TYR A O 1
ATOM 2187 N N . SER A 1 283 ? -3.882 -5.031 44.413 1.00 81.31 283 SER A N 1
ATOM 2188 C CA . SER A 1 283 ? -3.353 -3.699 44.079 1.00 81.31 283 SER A CA 1
ATOM 2189 C C . SER A 1 283 ? -3.671 -3.246 42.642 1.00 81.31 283 SER A C 1
ATOM 2191 O O . SER A 1 283 ? -2.836 -2.645 41.941 1.00 81.31 283 SER A O 1
ATOM 2193 N N . VAL A 1 284 ? -4.895 -3.534 42.191 1.00 84.00 284 VAL A N 1
ATOM 2194 C CA . VAL A 1 284 ? -5.432 -3.161 40.876 1.00 84.00 284 VAL A CA 1
ATOM 2195 C C . VAL A 1 284 ? -6.698 -2.315 41.012 1.00 84.00 284 VAL A C 1
ATOM 2197 O O . VAL A 1 284 ? -7.354 -2.283 42.042 1.00 84.00 284 VAL A O 1
ATOM 2200 N N . GLY A 1 285 ? -7.078 -1.598 39.954 1.00 83.81 285 GLY A N 1
ATOM 2201 C CA . GLY A 1 285 ? -8.328 -0.835 39.964 1.00 83.81 285 GLY A CA 1
ATOM 2202 C C . GLY A 1 285 ? -9.571 -1.736 39.924 1.00 83.81 285 GLY A C 1
ATOM 2203 O O . GLY A 1 285 ? -9.571 -2.773 39.261 1.00 83.81 285 GLY A O 1
ATOM 2204 N N . ARG A 1 286 ? -10.685 -1.285 40.521 1.00 86.06 286 ARG A N 1
ATOM 2205 C CA . ARG A 1 286 ? -11.997 -1.974 40.481 1.00 86.06 286 ARG A CA 1
ATOM 2206 C C . ARG A 1 286 ? -12.452 -2.325 39.057 1.00 86.06 286 ARG A C 1
ATOM 2208 O O . ARG A 1 286 ? -13.070 -3.363 38.840 1.00 86.06 286 ARG A O 1
ATOM 2215 N N . LYS A 1 287 ? -12.116 -1.480 38.076 1.00 79.25 287 LYS A N 1
ATOM 2216 C CA . LYS A 1 287 ? -12.381 -1.733 36.652 1.00 79.25 287 LYS A CA 1
ATOM 2217 C C . LYS A 1 287 ? -11.641 -2.968 36.123 1.00 79.25 287 LYS A C 1
ATOM 2219 O O . LYS A 1 287 ? -12.203 -3.699 35.317 1.00 79.25 287 LYS A O 1
ATOM 2224 N N . THR A 1 288 ? -10.421 -3.225 36.590 1.00 80.12 288 THR A N 1
ATOM 2225 C CA . THR A 1 288 ? -9.649 -4.417 36.216 1.00 80.12 288 THR A CA 1
ATOM 2226 C C . THR A 1 288 ? -10.337 -5.683 36.713 1.00 80.12 288 THR A C 1
ATOM 2228 O O . THR A 1 288 ? -10.532 -6.601 35.926 1.00 80.12 288 THR A O 1
ATOM 2231 N N . ILE A 1 289 ? -10.782 -5.704 37.974 1.00 87.56 289 ILE A N 1
ATOM 2232 C CA . ILE A 1 289 ? -11.531 -6.835 38.549 1.00 87.56 289 ILE A CA 1
ATOM 2233 C C . ILE A 1 289 ? -12.854 -7.053 37.808 1.00 87.56 289 ILE A C 1
ATOM 2235 O O . ILE A 1 289 ? -13.195 -8.178 37.456 1.00 87.56 289 ILE A O 1
ATOM 2239 N N . HIS A 1 290 ? -13.561 -5.970 37.484 1.00 85.12 290 HIS A N 1
ATOM 2240 C CA . HIS A 1 290 ? -14.766 -6.024 36.662 1.00 85.12 290 HIS A CA 1
ATOM 2241 C C . HIS A 1 290 ? -14.500 -6.646 35.279 1.00 85.12 290 HIS A C 1
ATOM 2243 O O . HIS A 1 290 ? -15.203 -7.556 34.851 1.00 85.12 290 HIS A O 1
ATOM 2249 N N . ASP A 1 291 ? -13.475 -6.176 34.567 1.00 76.06 291 ASP A N 1
ATOM 2250 C CA . ASP A 1 291 ? -13.138 -6.678 33.233 1.00 76.06 291 ASP A CA 1
ATOM 2251 C C . ASP A 1 291 ? -12.567 -8.121 33.274 1.00 76.06 291 ASP A C 1
ATOM 2253 O O . ASP A 1 291 ? -12.674 -8.837 32.278 1.00 76.06 291 ASP A O 1
ATOM 2257 N N . ILE A 1 292 ? -12.017 -8.581 34.410 1.00 84.56 292 ILE A N 1
ATOM 2258 C CA . ILE A 1 292 ? -11.645 -9.991 34.660 1.00 84.56 292 ILE A CA 1
ATOM 2259 C C . ILE A 1 292 ? -12.884 -10.868 34.866 1.00 84.56 292 ILE A C 1
ATOM 2261 O O . ILE A 1 292 ? -12.969 -11.939 34.253 1.00 84.56 292 ILE A O 1
ATOM 2265 N N . LYS A 1 293 ? -13.840 -10.400 35.685 1.00 84.69 293 LYS A N 1
ATOM 2266 C CA . LYS A 1 293 ? -15.104 -11.091 35.992 1.00 84.69 293 LYS A CA 1
ATOM 2267 C C . LYS A 1 293 ? -15.879 -11.446 34.726 1.00 84.69 293 LYS A C 1
ATOM 2269 O O . LYS A 1 293 ? -16.402 -12.543 34.613 1.00 84.69 293 LYS A O 1
ATOM 2274 N N . TYR A 1 294 ? -15.923 -10.520 33.770 1.00 75.81 294 TYR A N 1
ATOM 2275 C CA . TYR A 1 294 ? -16.676 -10.673 32.522 1.00 75.81 294 TYR A CA 1
ATOM 2276 C C . TYR A 1 294 ? -15.801 -11.073 31.321 1.00 75.81 294 TYR A C 1
ATOM 2278 O O . TYR A 1 294 ? -16.177 -10.811 30.183 1.00 75.81 294 TYR A O 1
ATOM 2286 N N . HIS A 1 295 ? -14.619 -11.660 31.556 1.00 73.62 295 HIS A N 1
ATOM 2287 C CA . HIS A 1 295 ? -13.737 -12.221 30.513 1.00 73.62 295 HIS A CA 1
ATOM 2288 C C . HIS A 1 295 ? -13.306 -11.240 29.406 1.00 73.62 295 HIS A C 1
ATOM 2290 O O . HIS A 1 295 ? -12.899 -11.635 28.323 1.00 73.62 295 HIS A O 1
ATOM 2296 N N . VAL A 1 296 ? -13.326 -9.939 29.679 1.00 68.56 296 VAL A N 1
ATOM 2297 C CA . VAL A 1 296 ? -13.094 -8.890 28.675 1.00 68.56 296 VAL A CA 1
ATOM 2298 C C . VAL A 1 296 ? -11.625 -8.795 28.277 1.00 68.56 296 VAL A C 1
ATOM 2300 O O . VAL A 1 296 ? -11.301 -8.585 27.113 1.00 68.56 296 VAL A O 1
ATOM 2303 N N . THR A 1 297 ? -10.738 -8.860 29.271 1.00 67.25 297 THR A N 1
ATOM 2304 C CA . THR A 1 297 ? -9.292 -8.633 29.090 1.00 67.25 297 THR A CA 1
ATOM 2305 C C . THR A 1 297 ? -8.479 -9.921 29.143 1.00 67.25 297 THR A C 1
ATOM 2307 O O . THR A 1 297 ? -7.450 -10.005 28.484 1.00 67.25 297 THR A O 1
ATOM 2310 N N . TRP A 1 298 ? -8.959 -10.921 29.884 1.00 72.75 298 TRP A N 1
ATOM 2311 C CA . TRP A 1 298 ? -8.324 -12.225 30.075 1.00 72.75 298 TRP A CA 1
ATOM 2312 C C . TRP A 1 298 ? -9.225 -13.322 29.505 1.00 72.75 298 TRP A C 1
ATOM 2314 O O . TRP A 1 298 ? -9.842 -14.084 30.247 1.00 72.75 298 TRP A O 1
ATOM 2324 N N . LYS A 1 299 ? -9.390 -13.331 28.182 1.00 74.44 299 LYS A N 1
ATOM 2325 C CA . LYS A 1 299 ? -10.243 -14.297 27.477 1.00 74.44 299 LYS A CA 1
ATOM 2326 C C . LYS A 1 299 ? -9.448 -15.534 27.074 1.00 74.44 299 LYS A C 1
ATOM 2328 O O . LYS A 1 299 ? -8.299 -15.409 26.651 1.00 74.44 299 LYS A O 1
ATOM 2333 N N . GLU A 1 300 ? -10.069 -16.698 27.179 1.00 69.00 300 GLU A N 1
ATOM 2334 C CA . GLU A 1 300 ? -9.547 -17.917 26.562 1.00 69.00 300 GLU A CA 1
ATOM 2335 C C . GLU A 1 300 ? -9.901 -17.931 25.067 1.00 69.00 300 GLU A C 1
ATOM 2337 O O . GLU A 1 300 ? -10.802 -17.215 24.611 1.00 69.00 300 GLU A O 1
ATOM 2342 N N . ALA A 1 301 ? -9.145 -18.690 24.274 1.00 57.06 301 ALA A N 1
ATOM 2343 C CA . ALA A 1 301 ? -9.376 -18.775 22.837 1.00 57.06 301 ALA A CA 1
ATOM 2344 C C . ALA A 1 301 ? -10.783 -19.336 22.558 1.00 57.06 301 ALA A C 1
ATOM 2346 O O . ALA A 1 301 ? -11.147 -20.384 23.076 1.00 57.06 301 ALA A O 1
ATOM 2347 N N . GLY A 1 302 ? -11.574 -18.620 21.751 1.00 59.25 302 GLY A N 1
ATOM 2348 C CA . GLY A 1 302 ? -12.945 -19.015 21.398 1.00 59.25 302 GLY A CA 1
ATOM 2349 C C . GLY A 1 302 ? -14.038 -18.591 22.388 1.00 59.25 302 GLY A C 1
ATOM 2350 O O . GLY A 1 302 ? -15.208 -18.840 22.122 1.00 59.25 302 GLY A O 1
ATOM 2351 N N . GLN A 1 303 ? -13.704 -17.921 23.497 1.00 62.81 303 GLN A N 1
ATOM 2352 C CA . GLN A 1 303 ? -14.705 -17.527 24.489 1.00 62.81 303 GLN A CA 1
ATOM 2353 C C . GLN A 1 303 ? -15.506 -16.279 24.058 1.00 62.81 303 GLN A C 1
ATOM 2355 O O . GLN A 1 303 ? -14.930 -15.207 23.838 1.00 62.81 303 GLN A O 1
ATOM 2360 N N . GLU A 1 304 ? -16.839 -16.390 23.987 1.00 57.12 304 GLU A N 1
ATOM 2361 C CA . GLU A 1 304 ? -17.735 -15.243 23.779 1.00 57.12 304 GLU A CA 1
ATOM 2362 C C . GLU A 1 304 ? -17.768 -14.326 25.009 1.00 57.12 304 GLU A C 1
ATOM 2364 O O . GLU A 1 304 ? -17.867 -14.784 26.149 1.00 57.12 304 GLU A O 1
ATOM 2369 N N . VAL A 1 305 ? -17.697 -13.008 24.783 1.00 61.97 305 VAL A N 1
ATOM 2370 C CA . VAL A 1 305 ? -17.634 -12.005 25.857 1.00 61.97 305 VAL A CA 1
ATOM 2371 C C . VAL A 1 305 ? -18.870 -11.103 25.865 1.00 61.97 305 VAL A C 1
ATOM 2373 O O . VAL A 1 305 ? -19.319 -10.665 24.800 1.00 61.97 305 VAL A O 1
ATOM 2376 N N . PRO A 1 306 ? -19.413 -10.752 27.043 1.00 63.47 306 PRO A N 1
ATOM 2377 C CA . PRO A 1 306 ? -20.553 -9.849 27.118 1.00 63.47 306 PRO A CA 1
ATOM 2378 C C . PRO A 1 306 ? -20.215 -8.425 26.636 1.00 63.47 306 PRO A C 1
ATOM 2380 O O . PRO A 1 306 ? -19.162 -7.855 26.968 1.00 63.47 306 PRO A O 1
ATOM 2383 N N . LEU A 1 307 ? -21.131 -7.820 25.871 1.00 56.53 307 LEU A N 1
ATOM 2384 C CA . LEU A 1 307 ? -20.946 -6.481 25.300 1.00 56.53 307 LEU A CA 1
ATOM 2385 C C . LEU A 1 307 ? -21.328 -5.376 26.303 1.00 56.53 307 LEU A C 1
ATOM 2387 O O . LEU A 1 307 ? -22.259 -5.552 27.094 1.00 56.53 307 LEU A O 1
ATOM 2391 N N . PRO A 1 308 ? -20.630 -4.223 26.291 1.00 51.44 308 PRO A N 1
ATOM 2392 C CA . PRO A 1 308 ? -20.988 -3.085 27.129 1.00 51.44 308 PRO A CA 1
ATOM 2393 C C . PRO A 1 308 ? -22.266 -2.391 26.628 1.00 51.44 308 PRO A C 1
ATOM 2395 O O . PRO A 1 308 ? -22.480 -2.235 25.425 1.00 51.44 308 PRO A O 1
ATOM 2398 N N . ARG A 1 309 ? -23.082 -1.895 27.564 1.00 47.97 309 ARG A N 1
ATOM 2399 C CA . ARG A 1 309 ? -24.193 -0.976 27.284 1.00 47.97 309 ARG A CA 1
ATOM 2400 C C . ARG A 1 309 ? -23.656 0.335 26.683 1.00 47.97 309 ARG A C 1
ATOM 2402 O O . ARG A 1 309 ? -22.774 0.958 27.275 1.00 47.97 309 ARG A O 1
ATOM 2409 N N . MET A 1 310 ? -24.181 0.786 25.538 1.00 41.78 310 MET A N 1
ATOM 2410 C CA . MET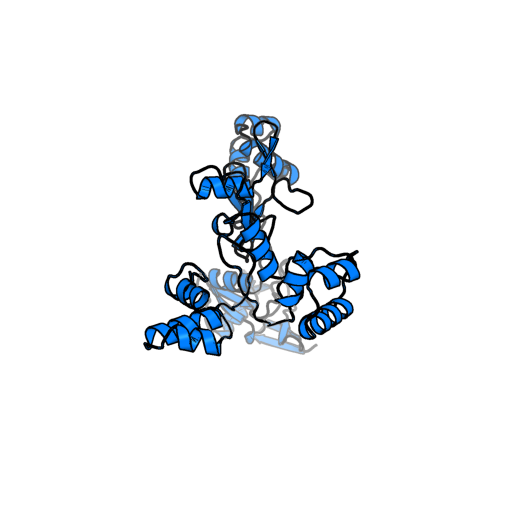 A 1 310 ? -23.877 2.132 25.028 1.00 41.78 310 MET A CA 1
ATOM 2411 C C . MET A 1 310 ? -24.572 3.186 25.907 1.00 41.78 310 MET A C 1
ATOM 2413 O O . MET A 1 310 ? -25.784 3.122 26.095 1.00 41.78 310 MET A O 1
ATOM 2417 N N . GLY A 1 311 ? -23.811 4.145 26.450 1.00 43.62 311 GLY A N 1
ATOM 2418 C CA . GLY A 1 311 ? -24.356 5.362 27.077 1.00 43.62 311 GLY A CA 1
ATOM 2419 C C . GLY A 1 311 ? -24.525 5.395 28.606 1.00 43.62 311 GLY A C 1
ATOM 2420 O O . GLY A 1 311 ? -25.003 6.401 29.112 1.00 43.62 311 GLY A O 1
ATOM 2421 N N . GLY A 1 312 ? -24.113 4.380 29.375 1.00 43.91 312 GLY A N 1
ATOM 2422 C CA . GLY A 1 312 ? -24.122 4.480 30.846 1.00 43.91 312 GLY A CA 1
ATOM 2423 C C . GLY A 1 312 ? -23.921 3.148 31.572 1.00 43.91 312 GLY A C 1
ATOM 2424 O O . GLY A 1 312 ? -24.526 2.159 31.178 1.00 43.91 312 GLY A O 1
ATOM 2425 N N . HIS A 1 313 ? -23.055 3.177 32.600 1.00 41.69 313 HIS A N 1
ATOM 2426 C CA . HIS A 1 313 ? -22.547 2.115 33.495 1.00 41.69 313 HIS A CA 1
ATOM 2427 C C . HIS A 1 313 ? -22.323 0.690 32.925 1.00 41.69 313 HIS A C 1
ATOM 2429 O O . HIS A 1 313 ? -23.177 0.063 32.314 1.00 41.69 313 HIS A O 1
ATOM 2435 N N . LEU A 1 314 ? -21.126 0.168 33.215 1.00 44.31 314 LEU A N 1
ATOM 2436 C CA . LEU A 1 314 ? -20.458 -1.053 32.730 1.00 44.31 314 LEU A CA 1
ATOM 2437 C C . LEU A 1 314 ? -21.164 -2.418 32.944 1.00 44.31 314 LEU A C 1
ATOM 2439 O O . LEU A 1 314 ? -20.475 -3.430 32.932 1.00 44.31 314 LEU A O 1
ATOM 2443 N N . ASP A 1 315 ? -22.483 -2.513 33.101 1.00 52.66 315 ASP A N 1
ATOM 2444 C CA . ASP A 1 315 ? -23.130 -3.810 33.357 1.00 52.66 315 ASP A CA 1
ATOM 2445 C C . ASP A 1 315 ? -23.184 -4.690 32.092 1.00 52.66 315 ASP A C 1
ATOM 2447 O O . ASP A 1 315 ? -24.017 -4.537 31.200 1.00 52.66 315 ASP A O 1
ATOM 2451 N N . ARG A 1 316 ? -22.226 -5.616 32.027 1.00 58.94 316 ARG A N 1
ATOM 2452 C CA . ARG A 1 316 ? -21.947 -6.578 30.955 1.00 58.94 316 ARG A CA 1
ATOM 2453 C C . ARG A 1 316 ? -22.701 -7.893 31.199 1.00 58.94 316 ARG A C 1
ATOM 2455 O O . ARG A 1 316 ? -22.091 -8.894 31.559 1.00 58.94 316 ARG A O 1
ATOM 2462 N N . LYS A 1 317 ? -24.033 -7.873 31.073 1.00 66.88 317 LYS A N 1
ATOM 2463 C CA . LYS A 1 317 ? -24.888 -9.014 31.470 1.00 66.88 317 LYS A CA 1
ATOM 2464 C C . LYS A 1 317 ? -25.151 -10.050 30.375 1.00 66.88 317 LYS A C 1
ATOM 2466 O O . LYS A 1 317 ? -25.313 -11.213 30.712 1.00 66.88 317 LYS A O 1
ATOM 2471 N N . PHE A 1 318 ? -25.153 -9.648 29.104 1.00 70.25 318 PHE A N 1
ATOM 2472 C CA . PHE A 1 318 ? -25.451 -10.544 27.979 1.00 70.25 318 PHE A CA 1
ATOM 2473 C C . PHE A 1 318 ? -24.378 -10.507 26.888 1.00 70.25 318 PHE A C 1
ATOM 2475 O O . PHE A 1 318 ? -23.779 -9.454 26.629 1.00 70.25 318 PHE A O 1
ATOM 2482 N N . THR A 1 319 ? -24.152 -11.649 26.233 1.00 70.75 319 THR A N 1
ATOM 2483 C CA . THR A 1 319 ? -23.474 -11.719 24.927 1.00 70.75 319 THR A CA 1
ATOM 2484 C C . THR A 1 319 ? -24.400 -11.220 23.812 1.00 70.75 319 THR A C 1
ATOM 2486 O O . THR A 1 319 ? -25.599 -11.020 24.022 1.00 70.75 319 THR A O 1
ATOM 2489 N N . PHE A 1 320 ? -23.856 -10.981 22.612 1.00 69.06 320 PHE A N 1
ATOM 2490 C CA . PHE A 1 320 ? -24.687 -10.623 21.456 1.00 69.06 320 PHE A CA 1
ATOM 2491 C C . PHE A 1 320 ? -25.661 -11.754 21.094 1.00 69.06 320 PHE A C 1
ATOM 2493 O O . PHE A 1 320 ? -26.831 -11.480 20.851 1.00 69.06 320 PHE A O 1
ATOM 2500 N N . ALA A 1 321 ? -25.201 -13.009 21.141 1.00 70.81 321 ALA A N 1
ATOM 2501 C CA . ALA A 1 321 ? -26.031 -14.185 20.888 1.00 70.81 321 ALA A CA 1
ATOM 2502 C C . ALA A 1 321 ? -27.205 -14.276 21.876 1.00 70.81 321 ALA A C 1
ATOM 2504 O O . ALA A 1 321 ? -28.353 -14.373 21.453 1.00 70.81 321 ALA A O 1
ATOM 2505 N N . GLN A 1 322 ? -26.945 -14.107 23.178 1.00 79.00 322 GLN A N 1
ATOM 2506 C CA . GLN A 1 322 ? -27.999 -14.081 24.201 1.00 79.00 322 GLN A CA 1
ATOM 2507 C C . GLN A 1 322 ? -28.984 -12.921 23.998 1.00 79.00 322 GLN A C 1
ATOM 2509 O O . GLN A 1 322 ? -30.186 -13.073 24.196 1.00 79.00 322 GLN A O 1
ATOM 2514 N N . ALA A 1 323 ? -28.503 -11.746 23.581 1.00 77.75 323 ALA A N 1
ATOM 2515 C CA . ALA A 1 323 ? -29.382 -10.618 23.282 1.00 77.75 323 ALA A CA 1
ATOM 2516 C C . ALA A 1 323 ? -30.276 -10.879 22.052 1.00 77.75 323 ALA A C 1
ATOM 2518 O O . ALA A 1 323 ? -31.417 -10.415 22.030 1.00 77.75 323 ALA A O 1
ATOM 2519 N N . MET A 1 324 ? -29.781 -11.617 21.053 1.00 78.56 324 MET A N 1
ATOM 2520 C CA . MET A 1 324 ? -30.566 -12.043 19.889 1.00 78.56 324 MET A CA 1
ATOM 2521 C C . MET A 1 324 ? -31.600 -13.108 20.259 1.00 78.56 324 MET A C 1
ATOM 2523 O O . MET A 1 324 ? -32.766 -12.942 19.913 1.00 78.56 324 MET A O 1
ATOM 2527 N N . GLU A 1 325 ? -31.223 -14.105 21.061 1.00 85.69 325 GLU A N 1
ATOM 2528 C CA . GLU A 1 325 ? -32.150 -15.106 21.605 1.00 85.69 325 GLU A CA 1
ATOM 2529 C C . GLU A 1 325 ? -33.301 -14.435 22.375 1.00 85.69 325 GLU A C 1
ATOM 2531 O O . GLU A 1 325 ? -34.478 -14.715 22.149 1.00 85.69 325 GLU A O 1
ATOM 2536 N N . ILE A 1 326 ? -32.983 -13.459 23.234 1.00 86.00 326 ILE A N 1
ATOM 2537 C CA . ILE A 1 326 ? -33.991 -12.677 23.960 1.00 86.00 326 ILE A CA 1
ATOM 2538 C C . ILE A 1 326 ? -34.940 -11.953 22.990 1.00 86.00 326 ILE A C 1
ATOM 2540 O O . ILE A 1 326 ? -36.140 -11.886 23.254 1.00 86.00 326 ILE A O 1
ATOM 2544 N N . ARG A 1 327 ? -34.450 -11.409 21.866 1.00 82.69 327 ARG A N 1
ATOM 2545 C CA . ARG A 1 327 ? -35.304 -10.739 20.867 1.00 82.69 327 ARG A CA 1
ATOM 2546 C C . ARG A 1 327 ? -36.244 -11.711 20.166 1.00 82.69 327 ARG A C 1
ATOM 2548 O O . ARG A 1 327 ? -37.417 -11.375 20.006 1.00 82.69 327 ARG A O 1
ATOM 2555 N N . GLU A 1 328 ? -35.755 -12.885 19.785 1.00 85.38 328 GLU A N 1
ATOM 2556 C CA . GLU A 1 328 ? -36.567 -13.930 19.152 1.00 85.38 328 GLU A CA 1
ATOM 2557 C C . GLU A 1 328 ? -37.692 -14.387 20.082 1.00 85.38 328 GLU A C 1
ATOM 2559 O O . GLU A 1 328 ? -38.858 -14.404 19.689 1.00 85.38 328 GLU A O 1
ATOM 2564 N N . ARG A 1 329 ? -37.377 -14.631 21.359 1.00 90.75 329 ARG A N 1
ATOM 2565 C CA . ARG A 1 329 ? -38.370 -14.992 22.383 1.00 90.75 329 ARG A CA 1
ATOM 2566 C C . ARG A 1 329 ? -39.441 -13.916 22.577 1.00 90.75 329 ARG A C 1
ATOM 2568 O O . ARG A 1 329 ? -40.625 -14.221 22.708 1.00 90.75 329 ARG A O 1
ATOM 2575 N N . ILE A 1 330 ? -39.053 -12.638 22.537 1.00 88.50 330 ILE A N 1
ATOM 2576 C CA . ILE A 1 330 ? -40.002 -11.514 22.603 1.00 88.50 330 ILE A 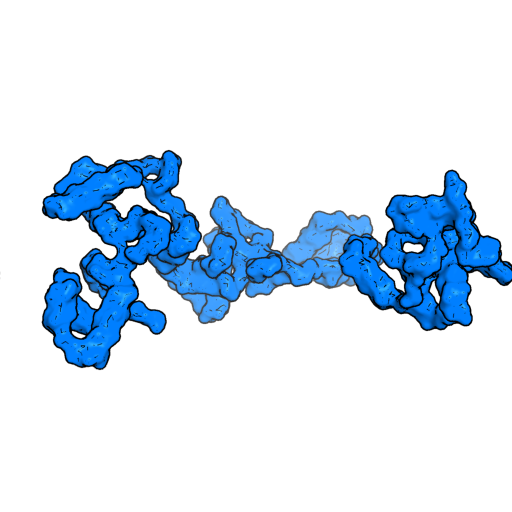CA 1
ATOM 2577 C C . ILE A 1 330 ? -40.895 -11.462 21.356 1.00 88.50 330 ILE A C 1
ATOM 2579 O O . ILE A 1 330 ? -42.090 -11.198 21.485 1.00 88.50 330 ILE A O 1
ATOM 2583 N N . GLN A 1 331 ? -40.341 -11.691 20.160 1.00 84.56 331 GLN A N 1
ATOM 2584 C CA . GLN A 1 331 ? -41.113 -11.738 18.911 1.00 84.56 331 GLN A CA 1
ATOM 2585 C C . GLN A 1 331 ? -42.091 -12.916 18.882 1.00 84.56 331 GLN A C 1
ATOM 2587 O O . GLN A 1 331 ? -43.207 -12.760 18.393 1.00 84.56 331 GLN A O 1
ATOM 2592 N N . ALA A 1 332 ? -41.721 -14.044 19.488 1.00 88.56 332 ALA A N 1
ATOM 2593 C CA . ALA A 1 332 ? -42.592 -15.200 19.689 1.00 88.56 332 ALA A CA 1
ATOM 2594 C C . ALA A 1 332 ? -43.729 -14.957 20.711 1.00 88.56 332 ALA A C 1
ATOM 2596 O O . ALA A 1 332 ? -44.509 -15.863 20.994 1.00 88.56 332 ALA A O 1
ATOM 2597 N N . GLY A 1 333 ? -43.845 -13.744 21.267 1.00 88.75 333 GLY A N 1
ATOM 2598 C CA . GLY A 1 333 ? -44.935 -13.347 22.162 1.00 88.75 333 GLY A CA 1
ATOM 2599 C C . GLY A 1 333 ? -44.692 -13.665 23.637 1.00 88.75 333 GLY A C 1
ATOM 2600 O O . GLY A 1 333 ? -45.607 -13.536 24.452 1.00 88.75 333 GLY A O 1
ATOM 2601 N N . GLU A 1 334 ? -43.477 -14.062 24.016 1.00 92.00 334 GLU A N 1
ATOM 2602 C CA . GLU A 1 334 ? -43.183 -14.423 25.396 1.00 92.00 334 GLU A CA 1
ATOM 2603 C C . GLU A 1 334 ? -43.118 -13.199 26.330 1.00 92.00 334 GLU A C 1
ATOM 2605 O O . GLU A 1 334 ? -42.662 -12.103 25.986 1.00 92.00 334 GLU A O 1
ATOM 2610 N N . SER A 1 335 ? -43.594 -13.388 27.563 1.00 92.56 335 SER A N 1
ATOM 2611 C CA . SER A 1 335 ? -43.629 -12.350 28.593 1.00 92.56 335 SER A CA 1
ATOM 2612 C C . SER A 1 335 ? -42.226 -11.862 28.965 1.00 92.56 335 SER A C 1
ATOM 2614 O O . SER A 1 335 ? -41.375 -12.636 29.402 1.00 92.56 335 SER A O 1
ATOM 2616 N N . LEU A 1 336 ? -42.023 -10.538 28.939 1.00 89.12 336 LEU A N 1
ATOM 2617 C CA . LEU A 1 336 ? -40.776 -9.905 29.396 1.00 89.12 336 LEU A CA 1
ATOM 2618 C C . LEU A 1 336 ? -40.421 -10.262 30.846 1.00 89.12 336 LEU A C 1
ATOM 2620 O O . LEU A 1 336 ? -39.247 -10.268 31.199 1.00 89.12 336 LEU A O 1
ATOM 2624 N N . ALA A 1 337 ? -41.423 -10.511 31.697 1.00 89.19 337 ALA A N 1
ATOM 2625 C CA . ALA A 1 337 ? -41.190 -10.890 33.089 1.00 89.19 337 ALA A CA 1
ATOM 2626 C C . ALA A 1 337 ? -40.648 -12.322 33.197 1.00 89.19 337 ALA A C 1
ATOM 2628 O O . ALA A 1 337 ? -39.743 -12.564 33.989 1.00 89.19 337 ALA A O 1
ATOM 2629 N N . LYS A 1 338 ? -41.154 -13.231 32.354 1.00 90.44 338 LYS A N 1
ATOM 2630 C CA . LYS A 1 338 ? -40.702 -14.622 32.294 1.00 90.44 338 LYS A CA 1
ATOM 2631 C C . LYS A 1 338 ? -39.257 -14.707 31.798 1.00 90.44 338 LYS A C 1
ATOM 2633 O O . LYS A 1 338 ? -38.412 -15.279 32.474 1.00 90.44 338 LYS A O 1
ATOM 2638 N N . ILE A 1 339 ? -38.951 -14.016 30.697 1.00 90.31 339 ILE A N 1
ATOM 2639 C CA . ILE A 1 339 ? -37.584 -13.932 30.158 1.00 90.31 339 ILE A CA 1
ATOM 2640 C C . ILE A 1 339 ? -36.629 -13.325 31.201 1.00 90.31 339 ILE A C 1
ATOM 2642 O O . ILE A 1 339 ? -35.535 -13.833 31.421 1.00 90.31 339 ILE A O 1
ATOM 2646 N N . ALA A 1 340 ? -37.038 -12.256 31.893 1.00 87.94 340 ALA A N 1
ATOM 2647 C CA . ALA A 1 340 ? -36.206 -11.627 32.919 1.00 87.94 340 ALA A CA 1
ATOM 2648 C C . ALA A 1 340 ? -35.876 -12.577 34.084 1.00 87.94 340 ALA A C 1
ATOM 2650 O O . ALA A 1 340 ? -34.738 -12.593 34.549 1.00 87.94 340 ALA A O 1
ATOM 2651 N N . GLN A 1 341 ? -36.853 -13.376 34.524 1.00 89.44 341 GLN A N 1
ATOM 2652 C CA . GLN A 1 341 ? -36.675 -14.365 35.584 1.00 89.44 341 GLN A CA 1
ATOM 2653 C C . GLN A 1 341 ? -35.703 -15.476 35.170 1.00 89.44 341 GLN A C 1
ATOM 2655 O O . GLN A 1 341 ? -34.799 -15.795 35.937 1.00 89.44 341 GLN A O 1
ATOM 2660 N N . GLU A 1 342 ? -35.848 -16.020 33.961 1.00 87.56 342 GLU A N 1
ATOM 2661 C CA . GLU A 1 342 ? -34.983 -17.097 33.460 1.00 87.56 342 GLU A CA 1
ATOM 2662 C C . GLU A 1 342 ? -33.527 -16.657 33.292 1.00 87.56 342 GLU A C 1
ATOM 2664 O O . GLU A 1 342 ? -32.608 -17.387 33.652 1.00 87.56 342 GLU A O 1
ATOM 2669 N N . PHE A 1 343 ? -33.306 -15.432 32.815 1.00 83.88 343 PHE A N 1
ATOM 2670 C CA . PHE A 1 343 ? -31.962 -14.874 32.677 1.00 83.88 343 PHE A CA 1
ATOM 2671 C C . PHE A 1 343 ? -31.423 -14.230 33.969 1.00 83.88 343 PHE A C 1
ATOM 2673 O O . PHE A 1 343 ? -30.318 -13.686 33.964 1.00 83.88 343 PHE A O 1
ATOM 2680 N N . GLY A 1 344 ? -32.176 -14.255 35.076 1.00 82.62 344 GLY A N 1
ATOM 2681 C CA . GLY A 1 344 ? -31.738 -13.713 36.367 1.00 82.62 344 GLY A CA 1
ATOM 2682 C C . GLY A 1 344 ? -31.487 -12.200 36.359 1.00 82.62 344 GLY A C 1
ATOM 2683 O O . GLY A 1 344 ? -30.598 -11.700 37.054 1.00 82.62 344 GLY A O 1
ATOM 2684 N N . VAL A 1 345 ? -32.237 -11.445 35.553 1.00 83.19 345 VAL A N 1
ATOM 2685 C CA . VAL A 1 345 ? -32.078 -9.991 35.399 1.00 83.19 345 VAL A CA 1
ATOM 2686 C C . VAL A 1 345 ? -33.364 -9.231 35.704 1.00 83.19 345 VAL A C 1
ATOM 2688 O O . VAL A 1 345 ? -34.454 -9.787 35.783 1.00 83.19 345 VAL A O 1
ATOM 2691 N N . SER A 1 346 ? -33.263 -7.910 35.859 1.00 84.12 346 SER A N 1
ATOM 2692 C CA . SER A 1 346 ? -34.449 -7.069 36.000 1.00 84.12 346 SER A CA 1
ATOM 2693 C C . SER A 1 346 ? -35.209 -6.957 34.675 1.00 84.12 346 SER A C 1
ATOM 2695 O O . SER A 1 346 ? -34.618 -6.841 33.599 1.00 84.12 346 SER A O 1
ATOM 2697 N N . LYS A 1 347 ? -36.543 -6.871 34.758 1.00 85.69 347 LYS A N 1
ATOM 2698 C CA . LYS A 1 347 ? -37.435 -6.646 33.604 1.00 85.69 347 LYS A CA 1
ATOM 2699 C C . LYS A 1 347 ? -37.051 -5.410 32.778 1.00 85.69 347 LYS A C 1
ATOM 2701 O O . LYS A 1 347 ? -37.258 -5.393 31.567 1.00 85.69 347 LYS A O 1
ATOM 2706 N N . SER A 1 348 ? -36.465 -4.391 33.413 1.00 81.62 348 SER A N 1
ATOM 2707 C CA . SER A 1 348 ? -35.952 -3.196 32.732 1.00 81.62 348 SER A CA 1
ATOM 2708 C C . SER A 1 348 ? -34.873 -3.522 31.697 1.00 81.62 348 SER A C 1
ATOM 2710 O O . SER A 1 348 ? -34.898 -2.952 30.613 1.00 81.62 348 SER A O 1
ATOM 2712 N N . ILE A 1 349 ? -33.992 -4.488 31.972 1.00 78.56 349 ILE A N 1
ATOM 2713 C CA . ILE A 1 349 ? -32.909 -4.867 31.056 1.00 78.56 349 ILE A CA 1
ATOM 2714 C C . ILE A 1 349 ? -33.477 -5.539 29.803 1.00 78.56 349 ILE A C 1
ATOM 2716 O O . ILE A 1 349 ? -33.119 -5.164 28.688 1.00 78.56 349 ILE A O 1
ATOM 2720 N N . ILE A 1 350 ? -34.416 -6.474 29.970 1.00 85.69 350 ILE A N 1
ATOM 2721 C CA . ILE A 1 350 ? -35.109 -7.118 28.842 1.00 85.69 350 ILE A CA 1
ATOM 2722 C C . ILE A 1 350 ? -35.896 -6.078 28.031 1.00 85.69 350 ILE A C 1
ATOM 2724 O O . ILE A 1 350 ? -35.909 -6.096 26.800 1.00 85.69 350 ILE A O 1
ATOM 2728 N N . SER A 1 351 ? -36.504 -5.107 28.716 1.00 83.31 351 SER A N 1
ATOM 2729 C CA . SER A 1 351 ? -37.218 -4.008 28.071 1.00 83.31 351 SER A CA 1
ATOM 2730 C C . SER A 1 351 ? -36.305 -3.080 27.258 1.00 83.31 351 SER A C 1
ATOM 2732 O O . SER A 1 351 ? -36.766 -2.520 26.264 1.00 83.31 351 SER A O 1
ATOM 2734 N N . ASP A 1 352 ? -35.045 -2.904 27.653 1.00 76.75 352 ASP A N 1
ATOM 2735 C CA . ASP A 1 352 ? -34.064 -2.103 26.913 1.00 76.75 352 ASP A CA 1
ATOM 2736 C C . ASP A 1 352 ? -33.560 -2.831 25.656 1.00 76.75 352 ASP A C 1
ATOM 2738 O O . ASP A 1 352 ? -33.400 -2.198 24.607 1.00 76.75 352 ASP A O 1
ATOM 2742 N N . ILE A 1 353 ? -33.396 -4.161 25.733 1.00 77.88 353 ILE A N 1
ATOM 2743 C C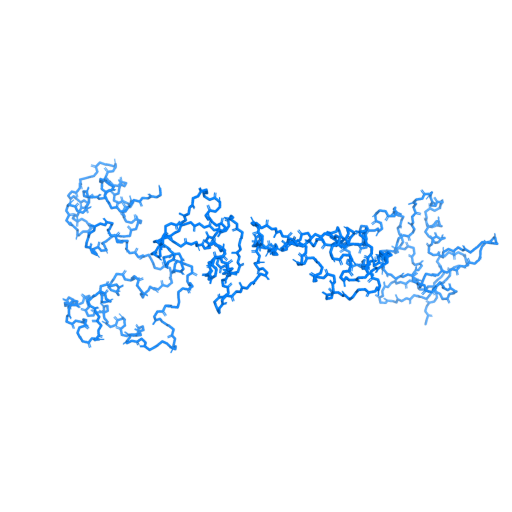A . ILE A 1 353 ? -33.089 -5.023 24.577 1.00 77.88 353 ILE A CA 1
ATOM 2744 C C . ILE A 1 353 ? -34.231 -4.953 23.553 1.00 77.88 353 ILE A C 1
ATOM 2746 O O . ILE A 1 353 ? -33.977 -4.746 22.365 1.00 77.88 353 ILE A O 1
ATOM 2750 N N . LYS A 1 354 ? -35.491 -5.020 24.017 1.00 81.56 354 LYS A N 1
ATOM 2751 C CA . LYS A 1 354 ? -36.689 -4.866 23.170 1.00 81.56 354 LYS A CA 1
ATOM 2752 C C . LYS A 1 354 ? -36.704 -3.542 22.401 1.00 81.56 354 LYS A C 1
ATOM 2754 O O . LYS A 1 354 ? -37.107 -3.507 21.245 1.00 81.56 354 LYS A O 1
ATOM 2759 N N . ARG A 1 355 ? -36.301 -2.442 23.046 1.00 73.06 355 ARG A N 1
ATOM 2760 C CA . ARG A 1 355 ? -36.328 -1.087 22.464 1.00 73.06 355 ARG A CA 1
ATOM 2761 C C . ARG A 1 355 ? -35.096 -0.756 21.614 1.00 73.06 355 ARG A C 1
ATOM 2763 O O . ARG A 1 355 ? -34.944 0.394 21.215 1.00 73.06 355 ARG A O 1
ATOM 2770 N N . ASN A 1 356 ? -34.197 -1.717 21.371 1.00 67.75 356 ASN A N 1
ATOM 2771 C CA . ASN A 1 356 ? -32.922 -1.494 20.672 1.00 67.75 356 ASN A CA 1
ATOM 2772 C C . ASN A 1 356 ? -32.088 -0.343 21.268 1.00 67.75 356 ASN A C 1
ATOM 2774 O O . ASN A 1 356 ? -31.304 0.325 20.584 1.00 67.75 356 ASN A O 1
ATOM 2778 N N . VAL A 1 357 ? -32.250 -0.108 22.572 1.00 63.59 357 VAL A N 1
ATOM 2779 C CA . VAL A 1 357 ? -31.445 0.858 23.328 1.00 63.59 357 VAL A CA 1
ATOM 2780 C C . VAL A 1 357 ? -30.052 0.274 23.580 1.00 63.59 357 VAL A C 1
ATOM 2782 O O . VAL A 1 357 ? -29.067 1.006 23.642 1.00 63.59 357 VAL A O 1
ATOM 2785 N N . THR A 1 358 ? -29.952 -1.053 23.669 1.00 59.88 358 THR A N 1
ATOM 2786 C CA . THR A 1 358 ? -28.721 -1.815 23.904 1.00 59.88 358 THR A CA 1
ATOM 2787 C C . THR A 1 358 ? -28.533 -2.893 22.827 1.00 59.88 358 THR A C 1
ATOM 2789 O O . THR A 1 358 ? -29.485 -3.243 22.130 1.00 59.88 358 THR A O 1
ATOM 2792 N N . TYR A 1 359 ? -27.299 -3.394 22.654 1.00 62.94 359 TYR A N 1
ATOM 2793 C CA . TYR A 1 359 ? -26.968 -4.503 21.737 1.00 62.94 359 TYR A CA 1
ATOM 2794 C C . TYR A 1 359 ? -27.491 -4.309 20.294 1.00 62.94 359 TYR A C 1
ATOM 2796 O O . TYR A 1 359 ? -28.155 -5.185 19.738 1.00 62.94 359 TYR A O 1
ATOM 2804 N N . ARG A 1 360 ? -27.262 -3.132 19.689 1.00 53.38 360 ARG A N 1
ATOM 2805 C CA . ARG A 1 360 ? -27.638 -2.865 18.286 1.00 53.38 360 ARG A CA 1
ATOM 2806 C C . ARG A 1 360 ? -26.802 -3.751 17.351 1.00 53.38 360 ARG A C 1
ATOM 2808 O O . ARG A 1 360 ? -25.583 -3.785 17.506 1.00 53.38 360 ARG A O 1
ATOM 2815 N N . GLY A 1 361 ? -27.468 -4.495 16.465 1.00 47.09 361 GLY A N 1
ATOM 2816 C CA . GLY A 1 361 ? -26.818 -5.142 15.319 1.00 47.09 361 GLY A CA 1
ATOM 2817 C C . GLY A 1 361 ? -26.426 -4.100 14.271 1.00 47.09 361 GLY A C 1
ATOM 2818 O O . GLY A 1 361 ? -26.835 -2.943 14.404 1.00 47.09 361 GLY A O 1
ATOM 2819 N N . GLU A 1 362 ? -25.601 -4.504 13.303 1.00 36.28 362 GLU A N 1
ATOM 2820 C CA . GLU A 1 362 ? -25.261 -3.686 12.124 1.00 36.28 362 GLU A CA 1
ATOM 2821 C C . GLU A 1 362 ? -26.499 -3.190 11.370 1.00 36.28 362 GLU A C 1
ATOM 2823 O O . GLU A 1 362 ? -27.510 -3.934 11.330 1.00 36.28 362 GLU A O 1
#

pLDDT: mean 76.69, std 15.33, range [36.19, 96.06]

Sequence (362 aa):
MIIVTVVPGIEGELDRVTGCINWQGSKFGNGYGRKWVDGKMVLVHRLVLESKIAGFLGSGHFACHTCDNRSCINPAHLVAGTAAENTGQMIERARKTPRRKSIPGIGKLSIKQLREIQRKYLSGIIKNHLAKEYGVDHDTITKILKANIPNNFTTVLPNFLGEIQDSGCIIFQGAKDGQGYGRYLKNGKSKSVTRAVLAEKLGYELPTSMDACHTCDNPSCINPEHLWAGTRTQNLLDASKKGRTQGKSHPLSNAKLDWEKVREIRQKLAAGERMKDVAQEYSVGRKTIHDIKYHVTWKEAGQEVPLPRMGGHLDRKFTFAQAMEIRERIQAGESLAKIAQEFGVSKSIISDIKRNVTYRGE

Secondary structure (DSSP, 8-state):
--EEEEETTEEEEE-TTT--EEE-S-B-TTS-BEEEETTEEEEHHHHHHHHHTTS---TTEEEEESS--TTB--GGGEEEEEHHHHHHHHHHTT---------TTGGGS-HHHHHHHHHHHHTT--HHHHHHHTT--HHHHHHHHHS---TTEEEEETTEEEEE-TTS-EEE-S-B-TTS-BEEEETTEEEEHHHHHHHHHHTSPPPTTEEEEESS--TTB--GGGEEEEEHHHHHHHHHHTT-S--TT-TT---S--HHHHHHHHHHHHTT--HHHHHHHTT--HHHHHHHHTTSSSPPTT---PPPPTTS-------HHHHHHHHHHHHTT--HHHHHHHTTS-HHHHHHHHTTSSS---

Radius of gyration: 36.36 Å; chains: 1; bounding box: 75×68×99 Å